Protein AF-A0A3P7FWK2-F1 (afdb_monomer_lite)

InterPro domains:
  IPR008928 Six-hairpin glycosidase superfamily [SSF48208] (10-320)
  IPR010401 Glycogen debranching enzyme [PTHR10569] (1-320)
  IPR012341 Six-hairpin glycosidase-like superfamily [G3DSA:1.50.10.10] (10-238)
  IPR032790 Glycogen debranching enzyme, C-terminal [PF06202] (1-319)

pLDDT: mean 97.27, std 1.73, range [84.31, 98.94]

Radius of gyration: 20.17 Å; chains: 1; bounding box: 51×47×46 Å

Secondary structure (DSSP, 8-state):
-HHHHHHHHH-EEEEPTT-STTT-SS--GGGGEEEEEE-TTT--EEE--TT---SS---B---TTTT-TT-BSS---BEEHHHHHHHHHHHHHHHHHHHTTSSS--EEE-SS-EEEHHHHHHHHHHHHHHHHEE-TT---TT-S-SSEE-SEES-SSTTGGG---TTHHHHHHH-TTSS-HHHHHHHHHHHHHHTB-SSSEESS-TTSTT------TT--SS-TTTGGGGGGGSS-EEHHHHHHHHHHHHHHHHHHHHHTT-THHHHHHHHHHHHHHHHHHHHHHH-TTSS--SEESGGG---TTS-SS-HHHHHHHHT-

Foldseek 3Di:
DQVVQQDQAVKDWDFAVPDDCVVPVFADRVQRTKIWHQDPQQLAIFIGAQQAQPDPLGDQDCAVLQVRGSGRLQGQGTGFQLRLLVLLLVLVVLCVCVVVVNHVDQAYDDPVDTAGSVNSNVSNLVRQCVFFAFAPPDPDPLAPDHLAGFRHGPYPPVNNRRWLALSNLSSLLSPVSSYDLVSLLSNLVVQCVFFDFLAFGFGTGPVDPLADQAADLCANDNHNSHYNRSNVRRTWGFQLSVLSSLSSQLSSLVVVCVVVVHCVSNVVSVVVVVVSVVSVVVCLVVQPVSADWRTDGPRRHHHPPIRSHDDSNVVSVVVD

Sequence (320 aa):
MQEALMRHFNGIEFVERNAGPRIDEHMQEQGFHVNAYVDHSTGFISGGNIYNCGTWMDKMGSSEKAGNKGWPATPRDGAAVELQGLCFAVIQKLDELYHKKLYPYEGVFTENEMWTWQKWANIMKNNFERFFYIAENDLSQYVNRRGIIKDTYGSTQGYTDYQLRPNFSIALAVAPKLIAPEKAWQALQIAEEELLGPLGIKTLDPSDYNYCPFYNQDDDGTEKKTAQGWSYHQGPEWLWVGMFFYRAKLAIAKIISEEKNNAEFYEKAKRFVRSRMGTYWEHLKHSTWASLPELTNANGSPCYHSCGAQAWSIGCMLEM

Structure (mmCIF, N/CA/C/O backbone):
data_AF-A0A3P7FWK2-F1
#
_entry.id   AF-A0A3P7FWK2-F1
#
loop_
_atom_site.g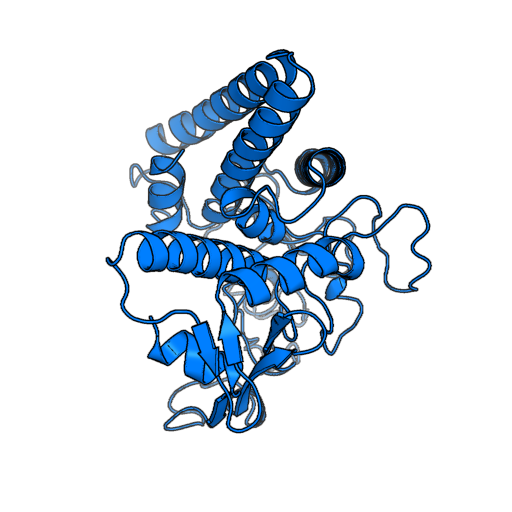roup_PDB
_atom_site.id
_atom_site.type_symbol
_atom_site.label_atom_id
_atom_site.label_alt_id
_atom_site.label_comp_id
_atom_site.label_asym_id
_atom_site.label_entity_id
_atom_site.label_seq_id
_atom_site.pdbx_PDB_ins_code
_atom_site.Cartn_x
_atom_site.Cartn_y
_atom_site.Cartn_z
_atom_site.occupancy
_atom_site.B_iso_or_equiv
_atom_site.auth_seq_id
_atom_site.auth_comp_id
_atom_site.auth_asym_id
_atom_site.auth_atom_id
_atom_site.pdbx_PDB_model_num
ATOM 1 N N . MET A 1 1 ? -20.896 -2.051 -0.442 1.00 94.12 1 MET A N 1
ATOM 2 C CA . MET A 1 1 ? -20.015 -1.976 0.743 1.00 94.12 1 MET A CA 1
ATOM 3 C C . MET A 1 1 ? -20.123 -3.236 1.593 1.00 94.12 1 MET A C 1
ATOM 5 O O . MET A 1 1 ? -19.124 -3.930 1.698 1.00 94.12 1 MET A O 1
ATOM 9 N N . GLN A 1 2 ? -21.312 -3.579 2.111 1.00 97.00 2 GLN A N 1
ATOM 10 C CA . GLN A 1 2 ? -21.500 -4.752 2.981 1.00 97.00 2 GLN A CA 1
ATOM 11 C C . GLN A 1 2 ? -20.904 -6.040 2.420 1.00 97.00 2 GLN A C 1
ATOM 13 O O . GLN A 1 2 ? -20.151 -6.707 3.114 1.00 97.00 2 GLN A O 1
ATOM 18 N N . GLU A 1 3 ? -21.212 -6.362 1.163 1.00 97.44 3 GLU A N 1
ATOM 19 C CA . GLU A 1 3 ? -20.713 -7.575 0.514 1.00 97.44 3 GLU A CA 1
ATOM 20 C C . GLU A 1 3 ? -19.182 -7.646 0.522 1.00 97.44 3 GLU A C 1
ATOM 22 O O . GLU A 1 3 ? -18.620 -8.655 0.929 1.00 97.44 3 GLU A O 1
ATOM 27 N N . ALA A 1 4 ? -18.503 -6.563 0.134 1.00 96.69 4 ALA A N 1
ATOM 28 C CA . ALA A 1 4 ? -17.046 -6.527 0.090 1.00 96.69 4 ALA A CA 1
ATOM 29 C C . ALA A 1 4 ? -16.436 -6.748 1.482 1.00 96.69 4 ALA A C 1
ATOM 31 O O . ALA A 1 4 ? -15.573 -7.609 1.630 1.00 96.69 4 ALA A O 1
ATOM 32 N N . LEU A 1 5 ? -16.912 -6.026 2.502 1.00 97.56 5 LEU A N 1
ATOM 33 C CA . LEU A 1 5 ? -16.403 -6.170 3.871 1.00 97.56 5 LEU A CA 1
ATOM 34 C C . LEU A 1 5 ? -16.702 -7.556 4.446 1.00 97.56 5 LEU A C 1
ATOM 36 O O . LEU A 1 5 ? -15.823 -8.159 5.047 1.00 97.56 5 LEU A O 1
ATOM 40 N N . MET A 1 6 ? -17.904 -8.088 4.210 1.00 97.31 6 MET A N 1
ATOM 41 C CA . MET A 1 6 ? -18.290 -9.426 4.657 1.00 97.31 6 MET A CA 1
ATOM 42 C C . MET A 1 6 ? -17.409 -10.506 4.027 1.00 97.31 6 MET A C 1
ATOM 44 O O . MET A 1 6 ? -16.961 -11.415 4.718 1.00 97.31 6 MET A O 1
ATOM 48 N N . ARG A 1 7 ? -17.138 -10.403 2.721 1.00 97.06 7 ARG A N 1
ATOM 49 C CA . ARG A 1 7 ? -16.297 -11.367 2.005 1.00 97.06 7 ARG A CA 1
ATOM 50 C C . ARG A 1 7 ? -14.847 -11.324 2.479 1.00 97.06 7 ARG A C 1
ATOM 52 O O . ARG A 1 7 ? -14.286 -12.379 2.720 1.00 97.06 7 ARG A O 1
ATOM 59 N N . HIS A 1 8 ? -14.264 -10.141 2.677 1.00 96.88 8 HIS A N 1
ATOM 60 C CA . HIS A 1 8 ? -12.905 -10.042 3.228 1.00 96.88 8 HIS A CA 1
ATOM 61 C C . HIS A 1 8 ? -12.841 -10.533 4.676 1.00 96.88 8 HIS A C 1
ATOM 63 O O . HIS A 1 8 ? -11.890 -11.212 5.045 1.00 96.88 8 HIS A O 1
ATOM 69 N N . PHE A 1 9 ? -13.864 -10.239 5.485 1.00 97.50 9 PHE A N 1
ATOM 70 C CA . PHE A 1 9 ? -13.933 -10.710 6.867 1.00 97.50 9 PHE A CA 1
ATOM 71 C C . PHE A 1 9 ? -13.990 -12.240 6.961 1.00 97.50 9 PHE A C 1
ATOM 73 O O . PHE A 1 9 ? -13.331 -12.817 7.811 1.00 97.50 9 PHE A O 1
ATOM 80 N N . ASN A 1 10 ? -14.713 -12.902 6.052 1.00 96.50 10 ASN A N 1
ATOM 81 C CA . ASN A 1 10 ? -14.767 -14.367 5.981 1.00 96.50 10 ASN A CA 1
ATOM 82 C C . ASN A 1 10 ? -13.587 -15.000 5.216 1.00 96.50 10 ASN A C 1
ATOM 84 O O . ASN A 1 10 ? -13.461 -16.222 5.203 1.00 96.50 10 ASN A O 1
ATOM 88 N N . GLY A 1 11 ? -12.737 -14.189 4.583 1.00 97.12 11 GLY A N 1
ATOM 89 C CA . GLY A 1 11 ? -11.699 -14.645 3.666 1.00 97.12 11 GLY A CA 1
ATOM 90 C C . GLY A 1 11 ? -12.213 -14.854 2.239 1.00 97.12 11 GLY A C 1
ATOM 91 O O . GLY A 1 11 ? -13.284 -15.415 1.997 1.00 97.12 11 GLY A O 1
ATOM 92 N N . ILE A 1 12 ? -11.423 -14.400 1.269 1.00 97.50 12 ILE A N 1
ATOM 93 C CA . ILE A 1 12 ? -11.591 -14.699 -0.151 1.00 97.50 12 ILE A CA 1
ATOM 94 C C . ILE A 1 12 ? -10.386 -15.488 -0.642 1.00 97.50 12 ILE A C 1
ATOM 96 O O . ILE A 1 12 ? -9.249 -15.136 -0.351 1.00 97.50 12 ILE A O 1
ATOM 100 N N . GLU A 1 13 ? -10.643 -16.518 -1.437 1.00 97.50 13 GLU A N 1
ATOM 101 C CA . GLU A 1 13 ? -9.617 -17.305 -2.111 1.00 97.50 13 GLU A CA 1
ATOM 102 C C . GLU A 1 13 ? -10.122 -17.652 -3.509 1.00 97.50 13 GLU A C 1
ATOM 104 O O . GLU A 1 13 ? -11.232 -18.169 -3.672 1.00 97.50 13 GLU A O 1
ATOM 109 N N . PHE A 1 14 ? -9.351 -17.302 -4.534 1.00 97.50 14 PHE A N 1
ATOM 110 C CA . PHE A 1 14 ? -9.702 -17.592 -5.918 1.00 97.50 14 PHE A CA 1
ATOM 111 C C . PHE A 1 14 ? -8.466 -17.618 -6.816 1.00 97.50 14 PHE A C 1
ATOM 113 O O . PHE A 1 14 ? -7.443 -17.005 -6.525 1.00 97.50 14 PHE A O 1
ATOM 120 N N . VAL A 1 15 ? -8.594 -18.306 -7.947 1.00 96.75 15 VAL A N 1
ATOM 121 C CA . VAL A 1 15 ? -7.672 -18.163 -9.076 1.00 96.75 15 VAL A CA 1
ATOM 122 C C . VAL A 1 15 ? -8.257 -17.124 -10.021 1.00 96.75 15 VAL A C 1
ATOM 124 O O . VAL A 1 15 ? -9.456 -17.177 -10.322 1.00 96.75 15 VAL A O 1
ATOM 127 N N . GLU A 1 16 ? -7.443 -16.176 -10.479 1.00 95.81 16 GLU A N 1
ATOM 128 C CA . GLU A 1 16 ? -7.883 -15.164 -11.434 1.00 95.81 16 GLU A CA 1
ATOM 129 C C . GLU A 1 16 ? -8.581 -15.794 -12.642 1.00 95.81 16 GLU A C 1
ATOM 131 O O . GLU A 1 16 ? -8.162 -16.802 -13.223 1.00 95.81 16 GLU A O 1
ATOM 136 N N . ARG A 1 17 ? -9.711 -15.198 -13.026 1.00 94.81 17 ARG A N 1
ATOM 137 C CA . ARG A 1 17 ? -10.532 -15.744 -14.100 1.00 94.81 17 ARG A CA 1
ATOM 138 C C . ARG A 1 17 ? -9.753 -15.676 -15.413 1.00 94.81 17 ARG A C 1
ATOM 140 O O . ARG A 1 17 ? -9.416 -14.595 -15.877 1.00 94.81 17 ARG A O 1
ATOM 147 N N . ASN A 1 18 ? -9.600 -16.830 -16.062 1.00 93.94 18 ASN A N 1
ATOM 148 C CA . ASN A 1 18 ? -8.803 -17.012 -17.282 1.00 93.94 18 ASN A CA 1
ATOM 149 C C . ASN A 1 18 ? -7.280 -16.911 -17.073 1.00 93.94 18 ASN A C 1
ATOM 151 O O . ASN A 1 18 ? -6.585 -16.558 -18.027 1.00 93.94 18 ASN A O 1
ATOM 155 N N . ALA A 1 19 ? -6.788 -17.251 -15.873 1.00 93.00 19 ALA A N 1
ATOM 156 C CA . ALA A 1 19 ? -5.364 -17.336 -15.548 1.00 93.00 19 ALA A CA 1
ATOM 157 C C . ALA A 1 19 ? -4.509 -17.957 -16.665 1.00 93.00 19 ALA A C 1
ATOM 159 O O . ALA A 1 19 ? -4.908 -18.917 -17.338 1.00 93.00 19 ALA A O 1
ATOM 160 N N . GLY A 1 20 ? -3.319 -17.383 -16.839 1.00 92.44 20 GLY A N 1
ATOM 161 C CA . GLY A 1 20 ? -2.338 -17.767 -17.845 1.00 92.44 20 GLY A CA 1
ATOM 162 C C . GLY A 1 20 ? -1.989 -16.641 -18.829 1.00 92.44 20 GLY A C 1
ATOM 163 O O . GLY A 1 20 ? -2.520 -15.532 -18.731 1.00 92.44 20 GLY A O 1
ATOM 164 N N . PRO A 1 21 ? -1.160 -16.945 -19.847 1.00 90.50 21 PRO A N 1
ATOM 165 C CA . PRO A 1 21 ? -0.518 -15.953 -20.724 1.00 90.50 21 PRO A CA 1
ATOM 166 C C . PRO A 1 21 ? -1.453 -15.030 -21.514 1.00 90.50 21 PRO A C 1
ATOM 168 O O . PRO A 1 21 ? -1.002 -14.090 -22.157 1.00 90.50 21 PRO A O 1
ATOM 171 N N . ARG A 1 22 ? -2.759 -15.322 -21.533 1.00 89.50 22 ARG A N 1
ATOM 172 C CA . ARG A 1 22 ? -3.761 -14.499 -22.222 1.00 89.50 22 ARG A CA 1
ATOM 173 C C . ARG A 1 22 ? -4.163 -13.258 -21.434 1.00 89.50 22 ARG A C 1
ATOM 175 O O . ARG A 1 22 ? -4.659 -12.324 -22.055 1.00 89.50 22 ARG A O 1
ATOM 182 N N . ILE A 1 23 ? -4.027 -13.283 -20.108 1.00 91.50 23 ILE A N 1
ATOM 183 C CA . ILE A 1 23 ? -4.353 -12.136 -19.250 1.00 91.50 23 ILE A CA 1
ATOM 184 C C . ILE A 1 23 ? -3.097 -11.455 -18.705 1.00 91.50 23 ILE A C 1
ATOM 186 O O . ILE A 1 23 ? -3.096 -10.238 -18.576 1.00 91.50 23 ILE A O 1
ATOM 190 N N . ASP A 1 24 ? -2.028 -12.216 -18.464 1.00 92.19 24 ASP A N 1
ATOM 191 C CA . ASP A 1 24 ? -0.721 -11.692 -18.076 1.00 92.19 24 ASP A CA 1
ATOM 192 C C . ASP A 1 24 ? 0.369 -12.585 -18.684 1.00 92.19 24 ASP A C 1
ATOM 194 O O . ASP A 1 24 ? 0.416 -13.790 -18.431 1.00 92.19 24 ASP A O 1
ATOM 198 N N . GLU A 1 25 ? 1.212 -12.004 -19.538 1.00 93.00 25 GLU A N 1
ATOM 199 C CA . GLU A 1 25 ? 2.263 -12.709 -20.282 1.00 93.00 25 GLU A CA 1
ATOM 200 C C . GLU A 1 25 ? 3.539 -12.985 -19.467 1.00 93.00 25 GLU A C 1
ATOM 202 O O . GLU A 1 25 ? 4.482 -13.614 -19.966 1.00 93.00 25 GLU A O 1
ATOM 207 N N . HIS A 1 26 ? 3.615 -12.496 -18.230 1.00 94.69 26 HIS A N 1
ATOM 208 C CA . HIS A 1 26 ? 4.817 -12.560 -17.405 1.00 94.69 26 HIS A CA 1
ATOM 209 C C . HIS A 1 26 ? 4.579 -13.254 -16.070 1.00 94.69 26 HIS A C 1
ATOM 211 O O . HIS A 1 26 ? 5.452 -14.001 -15.628 1.00 94.69 26 HIS A O 1
ATOM 217 N N . MET A 1 27 ? 3.430 -13.022 -15.436 1.00 93.75 27 MET A N 1
ATOM 218 C CA . MET A 1 27 ? 3.104 -13.541 -14.112 1.00 93.75 27 MET A CA 1
ATOM 219 C C . MET A 1 27 ? 3.196 -15.072 -14.058 1.00 93.75 27 MET A C 1
ATOM 221 O O . MET A 1 27 ? 2.731 -15.794 -14.943 1.00 93.75 27 MET A O 1
ATOM 225 N N . GLN A 1 28 ? 3.813 -15.571 -12.986 1.00 94.56 28 GLN A N 1
ATOM 226 C CA . GLN A 1 28 ? 3.900 -17.003 -12.707 1.00 94.56 28 GLN A CA 1
ATOM 227 C C . GLN A 1 28 ? 2.528 -17.569 -12.316 1.00 94.56 28 GLN A C 1
ATOM 229 O O . GLN A 1 28 ? 1.675 -16.844 -11.810 1.00 94.56 28 GLN A O 1
ATOM 234 N N . GLU A 1 29 ? 2.330 -18.881 -12.483 1.00 94.75 29 GLU A N 1
ATOM 235 C CA . GLU A 1 29 ? 1.059 -19.552 -12.170 1.00 94.75 29 GLU A CA 1
ATOM 236 C C . GLU A 1 29 ? 0.563 -19.224 -10.752 1.00 94.75 29 GLU A C 1
ATOM 238 O O . GLU A 1 29 ? -0.596 -18.864 -10.566 1.00 94.75 29 GLU A O 1
ATOM 243 N N . GLN A 1 30 ? 1.467 -19.234 -9.769 1.00 95.94 30 GLN A N 1
ATOM 244 C CA . GLN A 1 30 ? 1.186 -18.926 -8.364 1.00 95.94 30 GLN A CA 1
ATOM 245 C C . GLN A 1 30 ? 0.722 -17.478 -8.136 1.00 95.94 30 GLN A C 1
ATOM 247 O O . GLN A 1 30 ? 0.025 -17.211 -7.157 1.00 95.94 30 GLN A O 1
ATOM 252 N N . GLY A 1 31 ? 1.083 -16.544 -9.020 1.00 96.31 31 GLY A N 1
ATOM 253 C CA . GLY A 1 31 ? 0.655 -15.147 -8.933 1.00 96.31 31 GLY A CA 1
ATOM 254 C C . GLY A 1 31 ? -0.849 -14.982 -9.152 1.00 96.31 31 GLY A C 1
ATOM 255 O O . GLY A 1 31 ? -1.474 -14.168 -8.477 1.00 96.31 31 GLY A O 1
ATOM 256 N N . PHE A 1 32 ? -1.450 -15.833 -9.994 1.00 96.50 32 PHE A N 1
ATOM 257 C CA . PHE A 1 32 ? -2.895 -15.828 -10.248 1.00 96.50 32 PHE A CA 1
ATOM 258 C C . PHE A 1 32 ? -3.723 -16.367 -9.073 1.00 96.50 32 PHE A C 1
ATOM 260 O O . PHE A 1 32 ? -4.944 -16.206 -9.071 1.00 96.50 32 PHE A O 1
ATOM 267 N N . HIS A 1 33 ? -3.101 -17.032 -8.094 1.00 96.81 33 HIS A N 1
ATOM 268 C CA . HIS A 1 33 ? -3.778 -17.482 -6.878 1.00 96.81 33 HIS A CA 1
ATOM 269 C C . HIS A 1 33 ? -3.831 -16.330 -5.875 1.00 96.81 33 HIS A C 1
ATOM 271 O O . HIS A 1 33 ? -2.824 -15.958 -5.273 1.00 96.81 33 HIS A O 1
ATOM 277 N N . VAL A 1 34 ? -5.021 -15.771 -5.675 1.00 95.94 34 VAL A N 1
ATOM 278 C CA . VAL A 1 34 ? -5.240 -14.622 -4.799 1.00 95.94 34 VAL A CA 1
ATOM 279 C C . VAL A 1 34 ? -5.981 -15.064 -3.545 1.00 95.94 34 VAL A C 1
ATOM 281 O O . VAL A 1 34 ? -7.043 -15.684 -3.615 1.00 95.94 34 VAL A O 1
ATOM 284 N N . ASN A 1 35 ? -5.429 -14.690 -2.392 1.00 97.00 35 ASN A N 1
ATOM 285 C CA . ASN A 1 35 ? -6.076 -14.793 -1.091 1.00 97.00 35 ASN A CA 1
ATOM 286 C C . ASN A 1 35 ? -6.066 -13.412 -0.419 1.00 97.00 35 ASN A C 1
ATOM 288 O O . ASN A 1 35 ? -5.059 -12.702 -0.488 1.00 97.00 35 ASN A O 1
ATOM 292 N N . ALA A 1 36 ? -7.177 -13.033 0.209 1.00 97.81 36 ALA A N 1
ATOM 293 C CA . ALA A 1 36 ? -7.226 -11.927 1.154 1.00 97.81 36 ALA A CA 1
ATOM 294 C C . ALA A 1 36 ? -8.208 -12.230 2.291 1.00 97.81 36 ALA A C 1
ATOM 296 O O . ALA A 1 36 ? -9.294 -12.760 2.067 1.00 97.81 36 ALA A O 1
ATOM 297 N N . TYR A 1 37 ? -7.854 -11.863 3.515 1.00 97.62 37 TYR A N 1
ATOM 298 C CA . TYR A 1 37 ? -8.636 -12.148 4.712 1.00 97.62 37 TYR A CA 1
ATOM 299 C C . TYR A 1 37 ? -8.417 -11.078 5.780 1.00 97.62 37 TYR A C 1
ATOM 301 O O . TYR A 1 37 ? -7.456 -10.311 5.730 1.00 97.62 37 TYR A O 1
ATOM 309 N N . VAL A 1 38 ? -9.311 -11.025 6.764 1.00 98.12 38 VAL A N 1
ATOM 310 C CA . VAL A 1 38 ? -9.079 -10.266 7.995 1.00 98.12 38 VAL A CA 1
ATOM 311 C C . VAL A 1 38 ? -8.412 -11.192 9.002 1.00 98.12 38 VAL A C 1
ATOM 313 O O . VAL A 1 38 ? -8.935 -12.258 9.296 1.00 98.12 38 VAL A O 1
ATOM 316 N N . ASP A 1 39 ? -7.260 -10.818 9.547 1.00 97.50 39 ASP A N 1
ATOM 317 C CA . ASP A 1 39 ? -6.674 -11.522 10.686 1.00 97.50 39 ASP A CA 1
ATOM 318 C C . ASP A 1 39 ? -7.488 -11.190 11.944 1.00 97.50 39 ASP A C 1
ATOM 320 O O . ASP A 1 39 ? -7.475 -10.060 12.429 1.00 97.50 39 ASP A O 1
ATOM 324 N N . HIS A 1 40 ? -8.197 -12.178 12.493 1.00 95.69 40 HIS A N 1
ATOM 325 C CA . HIS A 1 40 ? -9.091 -11.990 13.640 1.00 95.69 40 HIS A CA 1
ATOM 326 C C . HIS A 1 40 ? -8.352 -11.580 14.929 1.00 95.69 40 HIS A C 1
ATOM 328 O O . HIS A 1 40 ? -8.976 -11.044 15.846 1.00 95.69 40 HIS A O 1
ATOM 334 N N . SER A 1 41 ? -7.035 -11.798 15.020 1.00 96.19 41 SER A N 1
ATOM 335 C CA . SER A 1 41 ? -6.236 -11.397 16.183 1.00 96.19 41 SER A CA 1
ATOM 336 C C . SER A 1 41 ? -5.859 -9.911 16.160 1.00 96.19 41 SER A C 1
ATOM 338 O O . SER A 1 41 ? -5.807 -9.261 17.210 1.00 96.19 41 SER A O 1
ATOM 340 N N . THR A 1 42 ? -5.636 -9.357 14.967 1.00 98.12 42 THR A N 1
ATOM 341 C CA . THR A 1 42 ? -5.166 -7.976 14.774 1.00 98.12 42 THR A CA 1
ATOM 342 C C . THR A 1 42 ? -6.236 -7.037 14.218 1.00 98.12 42 THR A C 1
ATOM 344 O O . THR A 1 42 ? -6.173 -5.826 14.435 1.00 98.12 42 THR A O 1
ATOM 347 N N . GLY A 1 43 ? -7.241 -7.588 13.540 1.00 98.25 43 GLY A N 1
ATOM 348 C CA . GLY A 1 43 ? -8.238 -6.875 12.748 1.00 98.25 43 GLY A CA 1
ATOM 349 C C . GLY A 1 43 ? -7.717 -6.383 11.395 1.00 98.25 43 GLY A C 1
ATOM 350 O O . GLY A 1 43 ? -8.436 -5.645 10.722 1.00 98.25 43 GLY A O 1
ATOM 351 N N . PHE A 1 44 ? -6.488 -6.736 11.006 1.00 98.69 44 PHE A N 1
ATOM 352 C CA . PHE A 1 44 ? -5.875 -6.258 9.768 1.00 98.69 44 PHE A CA 1
ATOM 353 C C . PHE A 1 44 ? -6.337 -7.041 8.550 1.00 98.69 44 PHE A C 1
ATOM 355 O O . PHE A 1 44 ? -6.579 -8.240 8.629 1.00 98.69 44 PHE A O 1
ATOM 362 N N . ILE A 1 45 ? -6.417 -6.355 7.413 1.00 98.25 45 ILE A N 1
ATOM 363 C CA . ILE A 1 45 ? -6.606 -6.993 6.113 1.00 98.25 45 ILE A CA 1
ATOM 364 C C . ILE A 1 45 ? -5.239 -7.467 5.631 1.00 98.25 45 ILE A C 1
ATOM 366 O O . ILE A 1 45 ? -4.359 -6.636 5.403 1.00 98.25 45 ILE A O 1
ATOM 370 N N . SER A 1 46 ? -5.093 -8.773 5.450 1.00 98.12 46 SER A N 1
ATOM 371 C CA . SER A 1 46 ? -3.895 -9.418 4.922 1.00 98.12 46 SER A CA 1
ATOM 372 C C . SER A 1 46 ? -4.216 -10.103 3.603 1.00 98.12 46 SER A C 1
ATOM 374 O O . SER A 1 46 ? -5.313 -10.631 3.431 1.00 98.12 46 SER A O 1
ATOM 376 N N . GLY A 1 47 ? -3.279 -10.126 2.663 1.00 97.94 47 GLY A N 1
ATOM 377 C CA . GLY A 1 47 ? -3.489 -10.847 1.414 1.00 97.94 47 GLY A CA 1
ATOM 378 C C . GLY A 1 47 ? -2.297 -10.817 0.477 1.00 97.94 47 GLY A C 1
ATOM 379 O O . GLY A 1 47 ? -1.232 -10.313 0.821 1.00 97.94 47 GLY A O 1
ATOM 380 N N . GLY A 1 48 ? -2.498 -11.356 -0.720 1.00 97.12 48 GLY A N 1
ATOM 381 C CA . GLY A 1 48 ? -1.458 -11.457 -1.737 1.00 97.12 48 GLY A CA 1
ATOM 382 C C . GLY A 1 48 ? -0.444 -12.570 -1.465 1.00 97.12 48 GLY A C 1
ATOM 383 O O . GLY A 1 48 ? -0.635 -13.418 -0.595 1.00 97.12 48 GLY A O 1
ATOM 384 N N . ASN A 1 49 ? 0.612 -12.595 -2.275 1.00 96.62 49 ASN A N 1
ATOM 385 C CA . ASN A 1 49 ? 1.754 -13.493 -2.130 1.00 96.62 49 ASN A CA 1
ATOM 386 C C . ASN A 1 49 ? 2.987 -12.901 -2.845 1.00 96.62 49 ASN A C 1
ATOM 388 O O . ASN A 1 49 ? 2.892 -11.892 -3.540 1.00 96.62 49 ASN A O 1
ATOM 392 N N . ILE A 1 50 ? 4.149 -13.549 -2.725 1.00 97.06 50 ILE A N 1
ATOM 393 C CA . ILE A 1 50 ? 5.405 -13.068 -3.337 1.00 97.06 50 ILE A CA 1
ATOM 394 C C . ILE A 1 50 ? 5.423 -13.047 -4.872 1.00 97.06 50 ILE A C 1
ATOM 396 O O . ILE A 1 50 ? 6.377 -12.536 -5.455 1.00 97.06 50 ILE A O 1
ATOM 400 N N . TYR A 1 51 ? 4.421 -13.641 -5.520 1.00 97.25 51 TYR A N 1
ATOM 401 C CA . TYR A 1 51 ? 4.301 -13.771 -6.970 1.00 97.25 51 TYR A CA 1
ATOM 402 C C . TYR A 1 51 ? 3.271 -12.811 -7.570 1.00 97.25 51 TYR A C 1
ATOM 404 O O . TYR A 1 51 ? 3.089 -12.828 -8.786 1.00 97.25 51 TYR A O 1
ATOM 412 N N . ASN A 1 52 ? 2.605 -11.980 -6.762 1.00 94.25 52 ASN A N 1
ATOM 413 C CA . ASN A 1 52 ? 1.605 -11.037 -7.248 1.00 94.25 52 ASN A CA 1
ATOM 414 C C . ASN A 1 52 ? 1.851 -9.587 -6.813 1.00 94.25 52 ASN A C 1
ATOM 416 O O . ASN A 1 52 ? 2.744 -9.265 -6.030 1.00 94.25 52 ASN A O 1
ATOM 420 N N . CYS A 1 53 ? 1.041 -8.710 -7.401 1.00 95.94 53 CYS A N 1
ATOM 421 C CA . CYS A 1 53 ? 1.177 -7.260 -7.373 1.00 95.94 53 CYS A CA 1
ATOM 422 C C . CYS A 1 53 ? -0.155 -6.597 -6.975 1.00 95.94 53 CYS A C 1
ATOM 424 O O . CYS A 1 53 ? -0.660 -5.728 -7.672 1.00 95.94 53 CYS A O 1
ATOM 426 N N . GLY A 1 54 ? -0.771 -7.025 -5.867 1.00 96.06 54 GLY A N 1
ATOM 427 C CA . GLY A 1 54 ? -2.119 -6.571 -5.476 1.00 96.06 54 GLY A CA 1
ATOM 428 C C . GLY A 1 54 ? -2.233 -5.122 -4.969 1.00 96.06 54 GLY A C 1
ATOM 429 O O . GLY A 1 54 ? -3.322 -4.693 -4.593 1.00 96.06 54 GLY A O 1
ATOM 430 N N . THR A 1 55 ? -1.131 -4.372 -4.918 1.00 98.25 55 THR A N 1
ATOM 431 C CA . THR A 1 55 ? -1.099 -2.968 -4.464 1.00 98.25 55 THR A CA 1
ATOM 432 C C . THR A 1 55 ? -0.646 -2.067 -5.601 1.00 98.25 55 THR A C 1
ATOM 434 O O . THR A 1 55 ? -0.112 -2.567 -6.575 1.00 98.25 55 THR A O 1
ATOM 437 N N . TRP A 1 56 ? -0.770 -0.746 -5.464 1.00 98.56 56 TRP A N 1
ATOM 438 C CA . TRP A 1 56 ? -0.368 0.200 -6.516 1.00 98.56 56 TRP A CA 1
ATOM 439 C C . TRP A 1 56 ? 1.119 0.134 -6.911 1.00 98.56 56 TRP A C 1
ATOM 441 O O . TRP A 1 56 ? 1.496 0.674 -7.944 1.00 98.56 56 TRP A O 1
ATOM 451 N N . MET A 1 57 ? 1.970 -0.468 -6.071 1.00 98.62 57 MET A N 1
ATOM 452 C CA . MET A 1 57 ? 3.361 -0.750 -6.409 1.00 98.62 57 MET A CA 1
ATOM 453 C C . MET A 1 57 ? 3.436 -2.076 -7.182 1.00 98.62 57 MET A C 1
ATOM 455 O O . MET A 1 57 ? 3.906 -3.082 -6.649 1.00 98.62 57 MET A O 1
ATOM 459 N N . ASP A 1 58 ? 2.922 -2.094 -8.412 1.00 97.88 58 ASP A N 1
ATOM 460 C CA . ASP A 1 58 ? 2.476 -3.302 -9.122 1.00 97.88 58 ASP A CA 1
ATOM 461 C C . ASP A 1 58 ? 3.410 -3.807 -10.232 1.00 97.88 58 ASP A C 1
ATOM 463 O O . ASP A 1 58 ? 3.042 -4.675 -11.028 1.00 97.88 58 ASP A O 1
ATOM 467 N N . LYS A 1 59 ? 4.653 -3.325 -10.289 1.00 98.00 59 LYS A N 1
ATOM 468 C CA . LYS A 1 59 ? 5.578 -3.707 -11.360 1.00 98.00 59 LYS A CA 1
ATOM 469 C C . LYS A 1 59 ? 5.904 -5.209 -11.354 1.00 98.00 59 LYS A C 1
ATOM 471 O O . LYS A 1 59 ? 6.715 -5.676 -10.552 1.00 98.00 59 LYS A O 1
ATOM 476 N N . MET A 1 60 ? 5.346 -5.942 -12.319 1.00 97.88 60 MET A N 1
ATOM 477 C CA . MET A 1 60 ? 5.762 -7.301 -12.675 1.00 97.88 60 MET A CA 1
ATOM 478 C C . MET A 1 60 ? 6.996 -7.252 -13.587 1.00 97.88 60 MET A C 1
ATOM 480 O O . MET A 1 60 ? 7.010 -6.565 -14.613 1.00 97.88 60 MET A O 1
ATOM 484 N N . GLY A 1 61 ? 8.060 -7.957 -13.206 1.00 97.69 61 GLY A N 1
ATOM 485 C CA . GLY A 1 61 ? 9.272 -8.071 -14.010 1.00 97.69 61 GLY A CA 1
ATOM 486 C C . GLY A 1 61 ? 9.022 -8.826 -15.315 1.00 97.69 61 GLY A C 1
ATOM 487 O O . GLY A 1 61 ? 8.201 -9.742 -15.378 1.00 97.69 61 GLY A O 1
ATOM 488 N N . SER A 1 62 ? 9.748 -8.444 -16.362 1.00 97.38 62 SER A N 1
ATOM 489 C CA . SER A 1 62 ? 9.527 -8.904 -17.744 1.00 97.38 62 SER A CA 1
ATOM 490 C C . SER A 1 62 ? 10.809 -9.343 -18.469 1.00 97.38 62 SER A C 1
ATOM 492 O O . SER A 1 62 ? 10.738 -10.045 -19.479 1.00 97.38 62 SER A O 1
ATOM 494 N N . SER A 1 63 ? 11.991 -9.029 -17.927 1.00 97.88 63 SER A N 1
ATOM 495 C CA . SER A 1 63 ? 13.280 -9.321 -18.554 1.00 97.88 63 SER A CA 1
ATOM 496 C C . SER A 1 63 ? 13.731 -10.749 -18.261 1.00 97.88 63 SER A C 1
ATOM 498 O O . SER A 1 63 ? 14.117 -11.092 -17.138 1.00 97.88 63 SER A O 1
ATOM 500 N N . GLU A 1 64 ? 13.733 -11.590 -19.297 1.00 96.88 64 GLU A N 1
ATOM 501 C CA . GLU A 1 64 ? 14.349 -12.924 -19.245 1.00 96.88 64 GLU A CA 1
ATOM 502 C C . GLU A 1 64 ? 15.862 -12.818 -19.051 1.00 96.88 64 GLU A C 1
ATOM 504 O O . GLU A 1 64 ? 16.444 -13.529 -18.235 1.00 96.88 64 GLU A O 1
ATOM 509 N N . LYS A 1 65 ? 16.489 -11.871 -19.756 1.00 97.38 65 LYS A N 1
ATOM 510 C CA . LYS A 1 65 ? 17.938 -11.644 -19.767 1.00 97.38 65 LYS A CA 1
ATOM 511 C C . LYS A 1 65 ? 18.492 -11.278 -18.391 1.00 97.38 65 LYS A C 1
ATOM 513 O O . LYS A 1 65 ? 19.572 -11.736 -18.030 1.00 97.38 65 LYS A O 1
ATOM 518 N N . ALA A 1 66 ? 17.751 -10.481 -17.624 1.00 97.88 66 ALA A N 1
ATOM 519 C CA . ALA A 1 66 ? 18.110 -10.112 -16.257 1.00 97.88 66 ALA A CA 1
ATOM 520 C C . ALA A 1 66 ? 17.561 -11.090 -15.196 1.00 97.88 66 ALA A C 1
ATOM 522 O O . ALA A 1 66 ? 17.745 -10.870 -13.999 1.00 97.88 66 ALA A O 1
ATOM 523 N N . GLY A 1 67 ? 16.857 -12.155 -15.607 1.00 97.00 67 GLY A N 1
ATOM 524 C CA . GLY A 1 67 ? 16.276 -13.149 -14.699 1.00 97.00 67 GLY A CA 1
ATOM 525 C C . GLY A 1 67 ? 15.172 -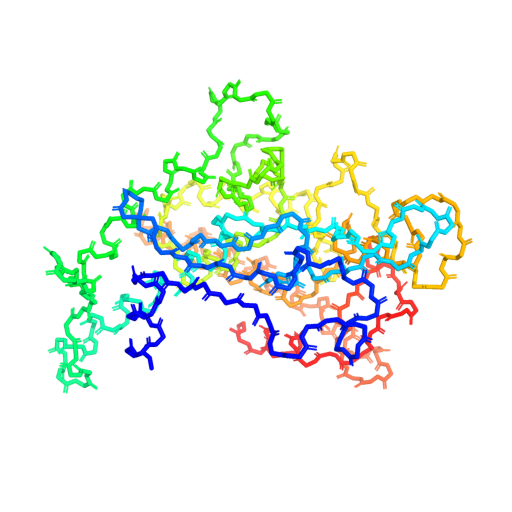12.592 -13.795 1.00 97.00 67 GLY A C 1
ATOM 526 O O . GLY A 1 67 ? 15.001 -13.058 -12.666 1.00 97.00 67 GLY A O 1
ATOM 527 N N . ASN A 1 68 ? 14.458 -11.560 -14.253 1.00 97.06 68 ASN A N 1
ATOM 528 C CA . ASN A 1 68 ? 13.440 -10.866 -13.465 1.00 97.06 68 ASN A CA 1
ATOM 529 C C . ASN A 1 68 ? 12.005 -11.113 -13.969 1.00 97.06 68 ASN A C 1
ATOM 531 O O . ASN A 1 68 ? 11.056 -10.818 -13.246 1.00 97.06 68 ASN A O 1
ATOM 535 N N . LYS A 1 69 ? 11.847 -11.722 -15.155 1.00 97.00 69 LYS A N 1
ATOM 536 C CA . LYS A 1 69 ? 10.542 -12.091 -15.719 1.00 97.00 69 LYS A CA 1
ATOM 537 C C . LYS A 1 69 ? 9.701 -12.916 -14.741 1.00 97.00 69 LYS A C 1
ATOM 539 O O . LYS A 1 69 ? 10.173 -13.915 -14.200 1.00 97.00 69 LYS A O 1
ATOM 544 N N . GLY A 1 70 ? 8.458 -12.485 -14.538 1.00 97.00 70 GLY A N 1
ATOM 545 C CA . GLY A 1 70 ? 7.477 -13.145 -13.678 1.00 97.00 70 GLY A CA 1
ATOM 546 C C . GLY A 1 70 ? 7.700 -12.970 -12.181 1.00 97.00 70 GLY A C 1
ATOM 547 O O . GLY A 1 70 ? 7.006 -13.605 -11.387 1.00 97.00 70 GLY A O 1
ATOM 548 N N . TRP A 1 71 ? 8.648 -12.124 -11.776 1.00 97.50 71 TRP A N 1
ATOM 549 C CA . TRP A 1 71 ? 8.822 -11.731 -10.384 1.00 97.50 71 TRP A CA 1
ATOM 550 C C . TRP A 1 71 ? 8.293 -10.312 -10.161 1.00 97.50 71 TRP A C 1
ATOM 552 O O . TRP A 1 71 ? 8.715 -9.398 -10.870 1.00 97.50 71 TRP A O 1
ATOM 562 N N . PRO A 1 72 ? 7.430 -10.087 -9.160 1.00 97.44 72 PRO A N 1
ATOM 563 C CA . PRO A 1 72 ? 7.117 -8.745 -8.690 1.00 97.44 72 PRO A CA 1
ATOM 564 C C . PRO A 1 72 ? 8.377 -8.005 -8.236 1.00 97.44 72 PRO A C 1
ATOM 566 O O . PRO A 1 72 ? 9.193 -8.550 -7.486 1.00 97.44 72 PRO A O 1
ATOM 569 N N . ALA A 1 73 ? 8.522 -6.745 -8.640 1.00 97.62 73 ALA A N 1
ATOM 570 C CA . ALA A 1 73 ? 9.588 -5.880 -8.141 1.00 97.62 73 ALA A CA 1
ATOM 571 C C . ALA A 1 73 ? 9.342 -5.433 -6.694 1.00 97.62 73 ALA A C 1
ATOM 573 O O . ALA A 1 73 ? 10.292 -5.198 -5.943 1.00 97.62 73 ALA A O 1
ATOM 574 N N . THR A 1 74 ? 8.067 -5.318 -6.320 1.00 97.56 74 THR A N 1
ATOM 575 C CA . THR A 1 74 ? 7.581 -4.829 -5.026 1.00 97.56 74 THR A CA 1
ATOM 576 C C . THR A 1 74 ? 6.356 -5.630 -4.571 1.00 97.56 74 THR A C 1
ATOM 578 O O . THR A 1 74 ? 5.262 -5.071 -4.489 1.00 97.56 74 THR A O 1
ATOM 581 N N . PRO A 1 75 ? 6.492 -6.941 -4.282 1.00 96.62 75 PRO A N 1
ATOM 582 C CA . PRO A 1 75 ? 5.398 -7.676 -3.661 1.00 96.62 75 PRO A CA 1
ATOM 583 C C . PRO A 1 75 ? 5.130 -7.067 -2.279 1.00 96.62 75 PRO A C 1
ATOM 585 O O . PRO A 1 75 ? 6.049 -6.884 -1.476 1.00 96.62 75 PRO A O 1
ATOM 588 N N . ARG A 1 76 ? 3.873 -6.701 -2.031 1.00 98.38 76 ARG A N 1
ATOM 589 C CA . ARG A 1 76 ? 3.401 -6.104 -0.771 1.00 98.38 76 ARG A CA 1
ATOM 590 C C . ARG A 1 76 ? 2.318 -6.984 -0.162 1.00 98.38 76 ARG A C 1
ATOM 592 O O . ARG A 1 76 ? 1.203 -6.536 0.097 1.00 98.38 76 ARG A O 1
ATOM 599 N N . ASP A 1 77 ? 2.655 -8.263 -0.034 1.00 98.19 77 ASP A N 1
ATOM 600 C CA . ASP A 1 77 ? 1.828 -9.278 0.600 1.00 98.19 77 ASP A CA 1
ATOM 601 C C . ASP A 1 77 ? 1.784 -9.106 2.126 1.00 98.19 77 ASP A C 1
ATOM 603 O O . ASP A 1 77 ? 2.606 -8.412 2.728 1.00 98.19 77 ASP A O 1
ATOM 607 N N . GLY A 1 78 ? 0.789 -9.727 2.754 1.00 98.00 78 GLY A N 1
ATOM 608 C CA . GLY A 1 78 ? 0.462 -9.488 4.156 1.00 98.00 78 GLY A CA 1
ATOM 609 C C . GLY A 1 78 ? -0.397 -8.235 4.316 1.00 98.00 78 GLY A C 1
ATOM 610 O O . GLY A 1 78 ? -1.266 -7.951 3.487 1.00 98.00 78 GLY A O 1
ATOM 611 N N . ALA A 1 79 ? -0.200 -7.501 5.409 1.00 98.62 79 ALA A N 1
ATOM 612 C CA . ALA A 1 79 ? -0.996 -6.327 5.741 1.00 98.62 79 ALA A CA 1
ATOM 613 C C . ALA A 1 79 ? -0.337 -5.035 5.234 1.00 98.62 79 ALA A C 1
ATOM 615 O O . ALA A 1 79 ? 0.455 -4.413 5.940 1.00 98.62 79 ALA A O 1
ATOM 616 N N . ALA A 1 80 ? -0.690 -4.594 4.023 1.00 98.75 80 ALA A N 1
ATOM 617 C CA . ALA A 1 80 ? -0.248 -3.305 3.482 1.00 98.75 80 ALA A CA 1
ATOM 618 C C . ALA A 1 80 ? -0.823 -2.126 4.286 1.00 98.75 80 ALA A C 1
ATOM 620 O O . ALA A 1 80 ? -2.025 -2.088 4.581 1.00 98.75 80 ALA A O 1
ATOM 621 N N . VAL A 1 81 ? 0.032 -1.164 4.650 1.00 98.88 81 VAL A N 1
ATOM 622 C CA . VAL A 1 81 ? -0.297 -0.093 5.608 1.00 98.88 81 VAL A CA 1
ATOM 623 C C . VAL A 1 81 ? -1.480 0.777 5.170 1.00 98.88 81 VAL A C 1
ATOM 625 O O . VAL A 1 81 ? -2.345 1.112 5.985 1.00 98.88 81 VAL A O 1
ATOM 628 N N . GLU A 1 82 ? -1.580 1.114 3.884 1.00 98.75 82 GLU A N 1
ATOM 629 C CA . GLU A 1 82 ? -2.649 1.962 3.362 1.00 98.75 82 GLU A CA 1
ATOM 630 C C . GLU A 1 82 ? -4.012 1.272 3.411 1.00 98.75 82 GLU A C 1
ATOM 632 O O . GLU A 1 82 ? -5.015 1.928 3.697 1.00 98.75 82 GLU A O 1
ATOM 637 N N . LEU A 1 83 ? -4.053 -0.051 3.222 1.00 98.56 83 LEU A N 1
ATOM 638 C CA . LEU A 1 83 ? -5.292 -0.823 3.302 1.00 98.56 83 LEU A CA 1
ATOM 639 C C . LEU A 1 83 ? -5.843 -0.835 4.729 1.00 98.56 83 LEU A C 1
ATOM 641 O O . LEU A 1 83 ? -7.060 -0.795 4.911 1.00 98.56 83 LEU A O 1
ATOM 645 N N . GLN A 1 84 ? -4.971 -0.794 5.742 1.00 98.69 84 GLN A N 1
ATOM 646 C CA . GLN A 1 84 ? -5.401 -0.708 7.140 1.00 98.69 84 GLN A CA 1
ATOM 647 C C . GLN A 1 84 ? -6.011 0.661 7.444 1.00 98.69 84 GLN A C 1
ATOM 649 O O . GLN A 1 84 ? -7.081 0.749 8.046 1.00 98.69 84 GLN A O 1
ATOM 654 N N . GLY A 1 85 ? -5.361 1.732 6.978 1.00 98.62 85 GLY A N 1
ATOM 655 C CA . GLY A 1 85 ? -5.887 3.090 7.093 1.00 98.62 85 GLY A CA 1
ATOM 656 C C . GLY A 1 85 ? -7.249 3.252 6.421 1.00 98.62 85 GLY A C 1
ATOM 657 O O . GLY A 1 85 ? -8.191 3.755 7.035 1.00 98.62 85 GLY A O 1
ATOM 658 N N . LEU A 1 86 ? -7.369 2.773 5.181 1.00 98.62 86 LEU A N 1
ATOM 659 C CA . LEU A 1 86 ? -8.612 2.814 4.412 1.00 98.62 86 LEU A CA 1
ATOM 660 C C . LEU A 1 86 ? -9.719 1.987 5.074 1.00 98.62 86 LEU A C 1
ATOM 662 O O . LEU A 1 86 ? -10.830 2.492 5.238 1.00 98.62 86 LEU A O 1
ATOM 666 N N . CYS A 1 87 ? -9.418 0.757 5.502 1.00 98.38 87 CYS A N 1
ATOM 667 C CA . CYS A 1 87 ? -10.367 -0.089 6.224 1.00 98.38 87 CYS A CA 1
ATOM 668 C C . CYS A 1 87 ? -10.890 0.621 7.470 1.00 98.38 87 CYS A C 1
ATOM 670 O O . CYS A 1 87 ? -12.100 0.777 7.624 1.00 98.38 87 CYS A O 1
ATOM 672 N N . PHE A 1 88 ? -9.983 1.125 8.312 1.00 98.62 88 PHE A N 1
ATOM 673 C CA . PHE A 1 88 ? -10.341 1.819 9.541 1.00 98.62 88 PHE A CA 1
ATOM 674 C C . PHE A 1 88 ? -11.238 3.035 9.279 1.00 98.62 88 PHE A C 1
ATOM 676 O O . PHE A 1 88 ? -12.266 3.197 9.937 1.00 98.62 88 PHE A O 1
ATOM 683 N N . ALA A 1 89 ? -10.900 3.862 8.285 1.00 98.38 89 ALA A N 1
ATOM 684 C CA . ALA A 1 89 ? -11.717 5.012 7.909 1.00 98.38 89 ALA A CA 1
ATOM 685 C C . ALA A 1 89 ? -13.123 4.592 7.437 1.00 98.38 89 ALA A C 1
ATOM 687 O O . ALA A 1 89 ? -14.123 5.198 7.834 1.00 98.38 89 ALA A O 1
ATOM 688 N N . VAL A 1 90 ? -13.218 3.528 6.631 1.00 98.31 90 VAL A N 1
ATOM 689 C CA . VAL A 1 90 ? -14.495 2.992 6.140 1.00 98.31 90 VAL A CA 1
ATOM 690 C C . VAL A 1 90 ? -15.343 2.455 7.287 1.00 98.31 90 VAL A C 1
ATOM 692 O O . VAL A 1 90 ? -16.489 2.879 7.428 1.00 98.31 90 VAL A O 1
ATOM 695 N N . ILE A 1 91 ? -14.813 1.563 8.127 1.00 98.31 91 ILE A N 1
ATOM 696 C CA . ILE A 1 91 ? -15.598 0.949 9.209 1.00 98.31 91 ILE A CA 1
ATOM 697 C C . ILE A 1 91 ? -16.035 1.992 10.244 1.00 98.31 91 ILE A C 1
ATOM 699 O O . ILE A 1 91 ? -17.177 1.948 10.691 1.00 98.31 91 ILE A O 1
ATOM 703 N N . GLN A 1 92 ? -15.209 3.002 10.547 1.00 98.12 92 GLN A N 1
ATOM 704 C CA . GLN A 1 92 ? -15.638 4.126 11.387 1.00 98.12 92 GLN A CA 1
ATOM 705 C C . GLN A 1 92 ? -16.790 4.911 10.757 1.00 98.12 92 GLN A C 1
ATOM 707 O O . GLN A 1 92 ? -17.741 5.284 11.446 1.00 98.12 92 GLN A O 1
ATOM 712 N N . LYS A 1 93 ? -16.736 5.157 9.442 1.00 98.19 93 LYS A N 1
ATOM 713 C CA . LYS A 1 93 ? -17.819 5.865 8.760 1.00 98.19 93 LYS A CA 1
ATOM 714 C C . LYS A 1 93 ? -19.103 5.039 8.719 1.00 98.19 93 LYS A C 1
ATOM 716 O O . LYS A 1 93 ? -20.185 5.601 8.872 1.00 98.19 93 LYS A O 1
ATOM 721 N N . LEU A 1 94 ? -19.003 3.725 8.532 1.00 98.44 94 LEU A N 1
ATOM 722 C CA . LEU A 1 94 ? -20.160 2.831 8.567 1.00 98.44 94 LEU A CA 1
ATOM 723 C C . LEU A 1 94 ? -20.787 2.755 9.958 1.00 98.44 94 LEU A C 1
ATOM 725 O O . LEU A 1 94 ? -22.012 2.769 10.044 1.00 98.44 94 LEU A O 1
ATOM 729 N N . ASP A 1 95 ? -19.984 2.767 11.024 1.00 98.38 95 ASP A N 1
ATOM 730 C CA . ASP A 1 95 ? -20.482 2.872 12.400 1.00 98.38 95 ASP A CA 1
ATOM 731 C C . ASP A 1 95 ? -21.314 4.149 12.599 1.00 98.38 95 ASP A C 1
ATOM 733 O O . ASP A 1 95 ? -22.450 4.097 13.076 1.00 98.38 95 ASP A O 1
ATOM 737 N N . GLU A 1 96 ? -20.799 5.298 12.143 1.00 98.44 96 GLU A N 1
ATOM 738 C CA . GLU A 1 96 ? -21.516 6.578 12.197 1.00 98.44 96 GLU A CA 1
ATOM 739 C C . GLU A 1 96 ? -22.836 6.524 11.407 1.00 98.44 96 GLU A C 1
ATOM 741 O O . GLU A 1 96 ? -23.880 6.980 11.883 1.00 98.44 96 GLU A O 1
ATOM 746 N N . LEU A 1 97 ? -22.804 5.976 10.188 1.00 98.56 97 LEU A N 1
ATOM 747 C CA . LEU A 1 97 ? -23.983 5.878 9.326 1.00 98.56 97 LEU A CA 1
ATOM 748 C C . LEU A 1 97 ? -25.021 4.887 9.868 1.00 98.56 97 LEU A C 1
ATOM 750 O O . LEU A 1 97 ? -26.218 5.151 9.736 1.00 98.56 97 LEU A O 1
ATOM 754 N N . TYR A 1 98 ? -24.590 3.796 10.504 1.00 98.38 98 TYR A N 1
ATOM 755 C CA . TYR A 1 98 ? -25.471 2.836 11.168 1.00 98.38 98 TYR A CA 1
ATOM 756 C C . TYR A 1 98 ? -26.239 3.496 12.318 1.00 98.38 98 TYR A C 1
ATOM 758 O O . TYR A 1 98 ? -27.471 3.469 12.333 1.00 98.38 98 TYR A O 1
ATOM 766 N N . HIS A 1 99 ? -25.548 4.213 13.211 1.00 98.31 99 HIS A N 1
ATOM 767 C CA . HIS A 1 99 ? -26.191 4.940 14.314 1.00 98.31 99 HIS A CA 1
ATOM 768 C C . HIS A 1 99 ? -27.130 6.058 13.830 1.00 98.31 99 HIS A C 1
ATOM 770 O O . HIS A 1 99 ? -28.137 6.356 14.475 1.00 98.31 99 HIS A O 1
ATOM 776 N N . LYS A 1 100 ? -26.852 6.648 12.659 1.00 98.50 100 LYS A N 1
ATOM 777 C CA . LYS A 1 100 ? -27.744 7.605 11.980 1.00 98.50 100 LYS A CA 1
ATOM 778 C C . LYS A 1 100 ? -28.895 6.947 11.206 1.00 98.50 100 LYS A C 1
ATOM 780 O O . LYS A 1 100 ? -29.688 7.669 10.607 1.00 98.50 100 LYS A O 1
ATOM 785 N N . LYS A 1 101 ? -29.005 5.612 11.209 1.00 98.19 101 LYS A N 1
ATOM 786 C CA . LYS A 1 101 ? -29.987 4.824 10.437 1.00 98.19 101 LYS A CA 1
ATOM 787 C C . LYS A 1 101 ? -29.903 5.045 8.917 1.00 98.19 101 LYS A C 1
ATOM 789 O O . LYS A 1 101 ? -30.889 4.874 8.207 1.00 98.19 101 LYS A O 1
ATOM 794 N N . LEU A 1 102 ? -28.726 5.429 8.419 1.00 98.31 102 LEU A N 1
ATOM 795 C CA . LEU A 1 102 ? -28.428 5.629 6.993 1.00 98.31 102 LEU A CA 1
ATOM 796 C C . LEU A 1 102 ? -27.717 4.427 6.362 1.00 98.31 102 LEU A C 1
ATOM 798 O O . LEU A 1 102 ? -27.588 4.354 5.142 1.00 98.31 102 LEU A O 1
ATOM 802 N N . TYR A 1 103 ? -27.251 3.488 7.182 1.00 98.12 103 TYR A N 1
ATOM 803 C CA . TYR A 1 103 ? -26.675 2.228 6.740 1.00 98.12 103 TYR A CA 1
ATOM 804 C C . TYR A 1 103 ? -27.316 1.086 7.538 1.00 98.12 103 TYR A C 1
ATOM 806 O O . TYR A 1 103 ? -27.355 1.175 8.761 1.00 98.12 103 TYR A O 1
ATOM 814 N N . PRO A 1 104 ? -27.868 0.044 6.893 1.00 97.75 104 PRO A N 1
ATOM 815 C CA . PRO A 1 104 ? -28.742 -0.914 7.577 1.00 97.75 104 PRO A CA 1
ATOM 816 C C . PRO A 1 104 ? -27.998 -2.018 8.344 1.00 97.75 104 PRO A C 1
ATOM 818 O O . PRO A 1 104 ? -28.633 -2.768 9.077 1.00 97.75 104 PRO A O 1
ATOM 821 N N . TYR A 1 105 ? -26.681 -2.143 8.170 1.00 98.12 105 TYR A N 1
ATOM 822 C CA . TYR A 1 105 ? -25.882 -3.211 8.772 1.00 98.12 105 TYR A CA 1
ATOM 823 C C . TYR A 1 105 ? -25.031 -2.671 9.921 1.00 98.12 105 TYR A C 1
ATOM 825 O O . TYR A 1 105 ? -24.390 -1.632 9.769 1.00 98.12 105 TYR A O 1
ATOM 833 N N . GLU A 1 106 ? -24.972 -3.400 11.035 1.00 97.94 106 GLU A N 1
ATOM 834 C CA . GLU A 1 106 ? -24.219 -3.006 12.239 1.00 97.94 106 GLU A CA 1
ATOM 835 C C . GLU A 1 106 ? -22.763 -3.485 12.265 1.00 97.94 106 GLU A C 1
ATOM 837 O O . GLU A 1 106 ? -21.976 -3.064 13.115 1.00 97.94 106 GLU A O 1
ATOM 842 N N . GLY A 1 107 ? -22.404 -4.379 11.342 1.00 98.31 107 GLY A N 1
ATOM 843 C CA . GLY A 1 107 ? -21.120 -5.059 11.357 1.00 98.31 107 GLY A CA 1
ATOM 844 C C . GLY A 1 107 ? -20.967 -6.130 10.282 1.00 98.31 107 GLY A C 1
ATOM 845 O O . GLY A 1 107 ? -21.738 -6.201 9.320 1.00 98.31 107 GLY A O 1
ATOM 846 N N . VAL A 1 108 ? -19.972 -6.986 10.492 1.00 98.25 108 VAL A N 1
ATOM 847 C CA . VAL A 1 108 ? -19.686 -8.207 9.725 1.00 98.25 108 VAL A CA 1
ATOM 848 C C . VAL A 1 108 ? -19.802 -9.432 10.623 1.00 98.25 108 VAL A C 1
ATOM 850 O O . VAL A 1 108 ? -19.697 -9.324 11.842 1.00 98.25 108 VAL A O 1
ATOM 853 N N . PHE A 1 109 ? -20.040 -10.601 10.039 1.00 97.25 109 PHE A N 1
ATOM 854 C CA . PHE A 1 109 ? -20.195 -11.841 10.788 1.00 97.25 109 PHE A CA 1
ATOM 855 C C . PHE A 1 109 ? -19.607 -13.035 10.035 1.00 97.25 109 PHE A C 1
ATOM 857 O O . PHE A 1 109 ? -19.515 -13.038 8.807 1.00 97.25 109 PHE A O 1
ATOM 864 N N . THR A 1 110 ? -19.223 -14.048 10.800 1.00 94.12 110 THR A N 1
ATOM 865 C CA . THR A 1 110 ? -18.988 -15.417 10.338 1.00 94.12 110 THR A CA 1
ATOM 866 C C . THR A 1 110 ? -20.095 -16.316 10.898 1.00 94.12 110 THR A C 1
ATOM 868 O O . THR A 1 110 ? -21.004 -15.844 11.583 1.00 94.12 110 THR A O 1
ATOM 871 N N . GLU A 1 111 ? -20.023 -17.624 10.655 1.00 91.94 111 GLU A N 1
ATOM 872 C CA . GLU A 1 111 ? -20.917 -18.592 11.309 1.00 91.94 111 GLU A CA 1
ATOM 873 C C . GLU A 1 111 ? -20.766 -18.608 12.844 1.00 91.94 111 GLU A C 1
ATOM 875 O O . GLU A 1 111 ? -21.710 -18.957 13.550 1.00 91.94 111 GLU A O 1
ATOM 880 N N . ASN A 1 112 ? -19.599 -18.208 13.366 1.00 93.19 112 ASN A N 1
ATOM 881 C CA . ASN A 1 112 ? -19.240 -18.358 14.780 1.00 93.19 112 ASN A CA 1
ATOM 882 C C . ASN A 1 112 ? -19.245 -17.044 15.570 1.00 93.19 112 ASN A C 1
ATOM 884 O O . ASN A 1 112 ? -19.337 -17.068 16.797 1.00 93.19 112 ASN A O 1
ATOM 888 N N . GLU A 1 113 ? -19.108 -15.895 14.907 1.00 95.12 113 GLU A N 1
ATOM 889 C CA . GLU A 1 113 ? -19.038 -14.610 15.598 1.00 95.12 113 GLU A CA 1
ATOM 890 C C . GLU A 1 113 ? -19.533 -13.430 14.763 1.00 95.12 113 GLU A C 1
ATOM 892 O O . GLU A 1 113 ? -19.554 -13.464 13.537 1.00 95.12 113 GLU A O 1
ATOM 897 N N . MET A 1 114 ? -19.875 -12.340 15.452 1.00 96.94 114 MET A N 1
ATOM 898 C CA . MET A 1 114 ? -20.206 -11.055 14.847 1.00 96.94 114 MET A CA 1
ATOM 899 C C . MET A 1 114 ? -19.283 -9.961 15.392 1.00 96.94 114 MET A C 1
ATOM 901 O O . MET A 1 114 ? -18.948 -9.911 16.586 1.00 96.94 114 MET A O 1
ATOM 905 N N . TRP A 1 115 ? -18.821 -9.101 14.492 1.00 98.19 115 TRP A N 1
ATOM 906 C CA . TRP A 1 115 ? -18.050 -7.908 14.794 1.00 98.19 115 TRP A CA 1
ATOM 907 C C . TRP A 1 115 ? -18.854 -6.688 14.378 1.00 98.19 115 TRP A C 1
ATOM 909 O O . TRP A 1 115 ? -19.031 -6.436 13.187 1.00 98.19 115 TRP A O 1
ATOM 919 N N . THR A 1 116 ? -19.289 -5.896 15.359 1.00 98.50 116 THR A N 1
ATOM 920 C CA . THR A 1 116 ? -19.805 -4.556 15.077 1.00 98.50 116 THR A CA 1
ATOM 921 C C . THR A 1 116 ? -18.703 -3.697 14.460 1.00 98.50 116 THR A C 1
ATOM 923 O O . THR A 1 116 ? -17.512 -3.928 14.707 1.00 98.50 116 THR A O 1
ATOM 926 N N . TRP A 1 117 ? -19.079 -2.672 13.693 1.00 98.50 117 TRP A N 1
ATOM 927 C CA . TRP A 1 117 ? -18.112 -1.726 13.127 1.00 98.50 117 TRP A CA 1
ATOM 928 C C . TRP A 1 117 ? -17.203 -1.121 14.200 1.00 98.50 117 TRP A C 1
ATOM 930 O O . TRP A 1 117 ? -15.982 -1.088 14.037 1.00 98.50 117 TRP A O 1
ATOM 940 N N . GLN A 1 118 ? -17.782 -0.732 15.340 1.00 98.19 118 GLN A N 1
ATOM 941 C CA . GLN A 1 118 ? -17.034 -0.236 16.491 1.00 98.19 118 GLN A CA 1
ATOM 942 C C . GLN A 1 118 ? -16.073 -1.281 17.081 1.00 98.19 118 GLN A C 1
ATOM 944 O O . GLN A 1 118 ? -14.935 -0.938 17.411 1.00 98.19 118 GLN A O 1
ATOM 949 N N . LYS A 1 119 ? -16.488 -2.553 17.208 1.00 98.38 119 LYS A N 1
ATOM 950 C CA . LYS A 1 119 ? -15.608 -3.631 17.693 1.00 98.38 119 LYS A CA 1
ATOM 951 C C . LYS A 1 119 ? -14.406 -3.792 16.767 1.00 98.38 119 LYS A C 1
ATOM 953 O O . LYS A 1 119 ? -13.278 -3.784 17.254 1.00 98.38 119 LYS A O 1
ATOM 958 N N . TRP A 1 120 ? -14.633 -3.879 15.457 1.00 98.44 120 TRP A N 1
ATOM 959 C CA . TRP A 1 120 ? -13.549 -4.022 14.484 1.00 98.44 120 TRP A CA 1
ATOM 960 C C . TRP A 1 120 ? -12.595 -2.818 14.530 1.00 98.44 120 TRP A C 1
ATOM 962 O O . TRP A 1 120 ? -11.383 -2.995 14.666 1.00 98.44 120 TRP A O 1
ATOM 972 N N . ALA A 1 121 ? -13.131 -1.594 14.544 1.00 98.44 121 ALA A N 1
ATOM 973 C CA . ALA A 1 121 ? -12.323 -0.382 14.659 1.00 98.44 121 ALA A CA 1
ATOM 974 C C . ALA A 1 121 ? -11.449 -0.387 15.925 1.00 98.44 121 ALA A C 1
ATOM 976 O O . ALA A 1 121 ? -10.261 -0.075 15.859 1.00 98.44 121 ALA A O 1
ATOM 977 N N . ASN A 1 122 ? -11.999 -0.785 17.074 1.00 98.38 122 ASN A N 1
ATOM 978 C CA . ASN A 1 122 ? -11.242 -0.850 18.325 1.00 98.38 122 ASN A CA 1
ATOM 979 C C . ASN A 1 122 ? -10.115 -1.890 18.274 1.00 98.38 122 ASN A C 1
ATOM 981 O O . ASN A 1 122 ? -9.013 -1.605 18.742 1.00 98.38 122 ASN A O 1
ATOM 985 N N . ILE A 1 123 ? -10.363 -3.065 17.686 1.00 98.38 123 ILE A N 1
ATOM 986 C CA . ILE A 1 123 ? -9.338 -4.103 17.506 1.00 98.38 123 ILE A CA 1
ATOM 987 C C . ILE A 1 123 ? -8.188 -3.559 16.649 1.00 98.38 123 ILE A C 1
ATOM 989 O O . ILE A 1 123 ? -7.036 -3.615 17.079 1.00 98.38 123 ILE A O 1
ATOM 993 N N . MET A 1 124 ? -8.490 -2.947 15.499 1.00 98.56 124 MET A N 1
ATOM 994 C CA . MET A 1 124 ? -7.463 -2.348 14.641 1.00 98.56 124 MET A CA 1
ATOM 995 C C . MET A 1 124 ? -6.689 -1.242 15.362 1.00 98.56 124 MET A C 1
ATOM 997 O O . MET A 1 124 ? -5.461 -1.246 15.344 1.00 98.56 124 MET A O 1
ATOM 1001 N N . LYS A 1 125 ? -7.382 -0.317 16.039 1.00 98.19 125 LYS A N 1
ATOM 1002 C CA . LYS A 1 125 ? -6.749 0.805 16.751 1.00 98.19 125 LYS A CA 1
ATOM 1003 C C . LYS A 1 125 ? -5.795 0.335 17.850 1.00 98.19 125 LYS A C 1
ATOM 1005 O O . LYS A 1 125 ? -4.720 0.902 18.007 1.00 98.19 125 LYS A O 1
ATOM 1010 N N . ASN A 1 126 ? -6.174 -0.700 18.597 1.00 98.12 126 ASN A N 1
ATOM 1011 C CA . ASN A 1 126 ? -5.356 -1.231 19.689 1.00 98.12 126 ASN A CA 1
ATOM 1012 C C . ASN A 1 126 ? -4.116 -1.991 19.191 1.00 98.12 126 ASN A C 1
ATOM 1014 O O . ASN A 1 126 ? -3.148 -2.139 19.936 1.00 98.12 126 ASN A O 1
ATOM 1018 N N . ASN A 1 127 ? -4.140 -2.471 17.947 1.00 98.56 127 ASN A N 1
ATOM 1019 C CA . ASN A 1 127 ? -3.068 -3.271 17.367 1.00 98.56 127 ASN A CA 1
ATOM 1020 C C . ASN A 1 127 ? -2.161 -2.475 16.414 1.00 98.56 127 ASN A C 1
ATOM 1022 O O . ASN A 1 127 ? -0.964 -2.748 16.374 1.00 98.56 127 ASN A O 1
ATOM 1026 N N . PHE A 1 128 ? -2.678 -1.490 15.670 1.00 98.75 128 PHE A N 1
ATOM 1027 C CA . PHE A 1 128 ? -1.949 -0.810 14.588 1.00 98.75 128 PHE A CA 1
ATOM 1028 C C . PHE A 1 128 ? -0.573 -0.305 15.026 1.00 98.75 128 PHE A C 1
ATOM 1030 O O . PHE A 1 128 ? 0.441 -0.717 14.469 1.00 98.75 128 PHE A O 1
ATOM 1037 N N . GLU A 1 129 ? -0.519 0.510 16.081 1.00 97.94 129 GLU A N 1
ATOM 1038 C CA . GLU A 1 129 ? 0.746 1.040 16.593 1.00 97.94 129 GLU A CA 1
ATOM 1039 C C . GLU A 1 129 ? 1.718 -0.069 17.021 1.00 97.94 129 GLU A C 1
ATOM 1041 O O . GLU A 1 129 ? 2.905 0.009 16.720 1.00 97.94 129 GLU A O 1
ATOM 1046 N N . ARG A 1 130 ? 1.223 -1.122 17.682 1.00 97.06 130 ARG A N 1
ATOM 1047 C CA . ARG A 1 130 ? 2.053 -2.229 18.176 1.00 97.06 130 ARG A CA 1
ATOM 1048 C C . ARG A 1 130 ? 2.748 -2.988 17.045 1.00 97.06 130 ARG A C 1
ATOM 1050 O O . ARG A 1 130 ? 3.872 -3.441 17.238 1.00 97.06 130 ARG A O 1
ATOM 1057 N N . PHE A 1 131 ? 2.072 -3.179 15.915 1.00 98.06 131 PHE A N 1
ATOM 1058 C CA . PHE A 1 131 ? 2.579 -4.012 14.823 1.00 98.06 131 PHE A CA 1
ATOM 1059 C C . PHE A 1 131 ? 3.288 -3.216 13.725 1.00 98.06 131 PHE A C 1
ATOM 1061 O O . PHE A 1 131 ? 4.249 -3.729 13.148 1.00 98.06 131 PHE A O 1
ATOM 1068 N N . PHE A 1 132 ? 2.859 -1.976 13.466 1.00 98.62 132 PHE A N 1
ATOM 1069 C CA . PHE A 1 132 ? 3.407 -1.142 12.395 1.00 98.62 132 PHE A CA 1
ATOM 1070 C C . PHE A 1 132 ? 4.459 -0.127 12.857 1.00 98.62 132 PHE A C 1
ATOM 1072 O O . PHE A 1 132 ? 5.279 0.273 12.039 1.00 98.62 132 PHE A O 1
ATOM 1079 N N . TYR A 1 133 ? 4.481 0.325 14.115 1.00 98.62 133 TYR A N 1
ATOM 1080 C CA . TYR A 1 133 ? 5.481 1.314 14.537 1.00 98.62 133 TYR A CA 1
ATOM 1081 C C . TYR A 1 133 ? 6.812 0.654 14.908 1.00 98.62 133 TYR A C 1
ATOM 1083 O O . TYR A 1 133 ? 6.860 -0.201 15.792 1.00 98.62 133 TYR A O 1
ATOM 1091 N N . ILE A 1 134 ? 7.907 1.096 14.286 1.00 98.56 134 ILE A N 1
ATOM 1092 C CA . ILE A 1 134 ? 9.259 0.622 14.601 1.00 98.56 134 ILE A CA 1
ATOM 1093 C C . ILE A 1 134 ? 9.843 1.521 15.690 1.00 98.56 134 ILE A C 1
ATOM 1095 O O . ILE A 1 134 ? 10.336 2.618 15.421 1.00 98.56 134 ILE A O 1
ATOM 1099 N N . ALA A 1 135 ? 9.771 1.064 16.938 1.00 97.06 135 ALA A N 1
ATOM 1100 C CA . ALA A 1 135 ? 10.286 1.800 18.088 1.00 97.06 135 ALA A CA 1
ATOM 1101 C C . ALA A 1 135 ? 11.826 1.828 18.137 1.00 97.06 135 ALA A C 1
ATOM 1103 O O . ALA A 1 135 ? 12.505 0.987 17.550 1.00 97.06 135 ALA A O 1
ATOM 1104 N N . GLU A 1 136 ? 12.382 2.764 18.914 1.00 95.75 136 GLU A N 1
ATOM 1105 C CA . GLU A 1 136 ? 13.836 2.917 19.110 1.00 95.75 136 GLU A CA 1
ATOM 1106 C C . GLU A 1 136 ? 14.527 1.653 19.654 1.00 95.75 136 GLU A C 1
ATOM 1108 O O . GLU A 1 136 ? 15.713 1.429 19.428 1.00 95.75 136 GLU A O 1
ATOM 1113 N N . ASN A 1 137 ? 13.782 0.794 20.347 1.00 95.50 137 ASN A N 1
ATOM 1114 C CA . ASN A 1 137 ? 14.272 -0.459 20.911 1.00 95.50 137 ASN A CA 1
ATOM 1115 C C . ASN A 1 137 ? 13.890 -1.702 20.088 1.00 95.50 137 ASN A C 1
ATOM 1117 O O . ASN A 1 137 ? 14.047 -2.809 20.597 1.00 95.50 137 ASN A O 1
ATOM 1121 N N . ASP A 1 138 ? 13.386 -1.557 18.855 1.00 95.69 138 ASP A N 1
ATOM 1122 C CA . ASP A 1 138 ? 13.120 -2.714 17.992 1.00 95.69 138 ASP A CA 1
ATOM 1123 C C . ASP A 1 138 ? 14.445 -3.424 17.645 1.00 95.69 138 ASP A C 1
ATOM 1125 O O . ASP A 1 138 ? 15.413 -2.803 17.179 1.00 95.69 138 ASP A O 1
ATOM 1129 N N . LEU A 1 139 ? 14.484 -4.728 17.942 1.00 95.19 139 LEU A N 1
ATOM 1130 C CA . LEU A 1 139 ? 15.642 -5.616 17.806 1.00 95.19 139 LEU A CA 1
ATOM 1131 C C . LEU A 1 139 ? 15.546 -6.539 16.586 1.00 95.19 139 LEU A C 1
ATOM 1133 O O . LEU A 1 139 ? 16.401 -7.408 16.416 1.00 95.19 139 LEU A O 1
ATOM 1137 N N . SER A 1 140 ? 14.507 -6.404 15.759 1.00 96.31 140 SER A N 1
ATOM 1138 C CA . SER A 1 140 ? 14.397 -7.197 14.541 1.00 96.31 140 SER A CA 1
ATOM 1139 C C . SER A 1 140 ? 15.619 -6.975 13.647 1.00 96.31 140 SER A C 1
ATOM 1141 O O . SER A 1 140 ? 16.037 -5.844 13.400 1.00 96.31 140 SER A O 1
ATOM 1143 N N . GLN A 1 141 ? 16.173 -8.071 13.123 1.00 96.44 141 GLN A N 1
ATOM 1144 C CA . GLN A 1 141 ? 17.321 -8.053 12.208 1.00 96.44 141 GLN A CA 1
ATOM 1145 C C . GLN A 1 141 ? 17.046 -7.298 10.897 1.00 96.44 141 GLN A C 1
ATOM 1147 O O . GLN A 1 141 ? 17.973 -6.983 10.160 1.00 96.44 141 GLN A O 1
ATOM 1152 N N . TYR A 1 142 ? 15.773 -7.030 10.605 1.00 97.00 142 TYR A N 1
ATOM 1153 C CA . TYR A 1 142 ? 15.313 -6.375 9.387 1.00 97.00 142 TYR A CA 1
ATOM 1154 C C . TYR A 1 142 ? 15.212 -4.846 9.499 1.00 97.00 142 TYR A C 1
ATOM 1156 O O . TYR A 1 142 ? 14.930 -4.182 8.507 1.00 97.00 142 TYR A O 1
ATOM 1164 N N . VAL A 1 143 ? 15.419 -4.271 10.689 1.00 97.50 143 VAL A N 1
ATOM 1165 C CA . VAL A 1 143 ? 15.295 -2.823 10.914 1.00 97.50 143 VAL A CA 1
ATOM 1166 C C . VAL A 1 143 ? 16.380 -2.060 10.149 1.00 97.50 143 VAL A C 1
ATOM 1168 O O . VAL A 1 143 ? 17.551 -2.119 10.518 1.00 97.50 143 VAL A O 1
ATOM 1171 N N . ASN A 1 144 ? 15.976 -1.281 9.139 1.00 96.19 144 ASN A N 1
ATOM 1172 C CA . ASN A 1 144 ? 16.836 -0.278 8.497 1.00 96.19 144 ASN A CA 1
ATOM 1173 C C . ASN A 1 144 ? 16.797 1.061 9.260 1.00 96.19 144 ASN A C 1
ATOM 1175 O O . ASN A 1 144 ? 17.829 1.618 9.626 1.00 96.19 144 ASN A O 1
ATOM 1179 N N . ARG A 1 145 ? 15.590 1.553 9.575 1.00 97.50 145 ARG A N 1
ATOM 1180 C CA . ARG A 1 145 ? 15.371 2.788 10.346 1.00 97.50 145 ARG A CA 1
ATOM 1181 C C . ARG A 1 145 ? 14.387 2.576 11.487 1.00 97.50 145 ARG A C 1
ATOM 1183 O O . ARG A 1 145 ? 13.510 1.720 11.415 1.00 97.50 145 ARG A O 1
ATOM 1190 N N . ARG A 1 146 ? 14.535 3.386 12.535 1.00 98.00 146 ARG A N 1
ATOM 1191 C CA . ARG A 1 146 ? 13.639 3.447 13.698 1.00 98.00 146 ARG A CA 1
ATOM 1192 C C . ARG A 1 146 ? 12.875 4.767 13.705 1.00 98.00 146 ARG A C 1
ATOM 1194 O O . ARG A 1 146 ? 13.246 5.697 12.995 1.00 98.00 146 ARG A O 1
ATOM 1201 N N . GLY A 1 147 ? 11.781 4.822 14.457 1.00 98.19 147 GLY A N 1
ATOM 1202 C CA . GLY A 1 147 ? 10.881 5.976 14.488 1.00 98.19 147 GLY A CA 1
ATOM 1203 C C . GLY A 1 147 ? 9.965 6.082 13.265 1.00 98.19 147 GLY A C 1
ATOM 1204 O O . GLY A 1 147 ? 9.358 7.128 13.048 1.00 98.19 147 GLY A O 1
ATOM 1205 N N . ILE A 1 148 ? 9.871 5.020 12.459 1.00 98.44 148 ILE A N 1
ATOM 1206 C CA . ILE A 1 148 ? 9.073 4.967 11.228 1.00 98.44 148 ILE A CA 1
ATOM 1207 C C . ILE A 1 148 ? 7.857 4.046 11.388 1.00 98.44 148 ILE A C 1
ATOM 1209 O O . ILE A 1 148 ? 7.752 3.273 12.343 1.00 98.44 148 ILE A O 1
ATOM 1213 N N . ILE A 1 149 ? 6.944 4.117 10.420 1.00 98.81 149 ILE A N 1
ATOM 1214 C CA . ILE A 1 149 ? 5.818 3.193 10.276 1.00 98.81 149 ILE A CA 1
ATOM 1215 C C . ILE A 1 149 ? 6.173 2.213 9.155 1.00 98.81 149 ILE A C 1
ATOM 1217 O O . ILE A 1 149 ? 6.529 2.646 8.059 1.00 98.81 149 ILE A O 1
ATOM 1221 N N . LYS A 1 150 ? 6.091 0.915 9.451 1.00 98.75 150 LYS A N 1
ATOM 1222 C CA . LYS A 1 150 ? 6.294 -0.187 8.508 1.00 98.75 150 LYS A CA 1
ATOM 1223 C C . LYS A 1 150 ? 5.434 -0.030 7.260 1.00 98.75 150 LYS A C 1
ATOM 1225 O O . LYS A 1 150 ? 4.304 0.456 7.332 1.00 98.75 150 LYS A O 1
ATOM 1230 N N . ASP A 1 151 ? 5.953 -0.493 6.132 1.00 98.88 151 ASP A N 1
ATOM 1231 C CA . ASP A 1 151 ? 5.217 -0.471 4.871 1.00 98.88 151 ASP A CA 1
ATOM 1232 C C . ASP A 1 151 ? 4.175 -1.598 4.777 1.00 98.88 151 ASP A C 1
ATOM 1234 O O . ASP A 1 151 ? 3.057 -1.394 4.288 1.00 98.88 151 ASP A O 1
ATOM 1238 N N . THR A 1 152 ? 4.537 -2.769 5.296 1.00 98.69 152 THR A N 1
ATOM 1239 C CA . THR A 1 152 ? 3.689 -3.956 5.420 1.00 98.69 152 THR A CA 1
ATOM 1240 C C . THR A 1 152 ? 3.875 -4.597 6.798 1.00 98.69 152 THR A C 1
ATOM 1242 O O . THR A 1 152 ? 4.805 -4.271 7.540 1.00 98.69 152 THR A O 1
ATOM 1245 N N . TYR A 1 153 ? 2.976 -5.504 7.167 1.00 98.38 153 TYR A N 1
ATOM 1246 C CA . TYR A 1 153 ? 3.168 -6.389 8.309 1.00 98.38 153 TYR A CA 1
ATOM 1247 C C . TYR A 1 153 ? 2.857 -7.831 7.919 1.00 98.38 153 TYR A C 1
ATOM 1249 O O . TYR A 1 153 ? 1.778 -8.118 7.396 1.00 98.38 153 TYR A O 1
ATOM 1257 N N . GLY A 1 154 ? 3.785 -8.736 8.225 1.00 97.56 154 GLY A N 1
ATOM 1258 C CA . GLY A 1 154 ? 3.621 -10.159 7.953 1.00 97.56 154 GLY A CA 1
ATOM 1259 C C . GLY A 1 154 ? 3.851 -10.518 6.489 1.00 97.56 154 GLY A C 1
ATOM 1260 O O . GLY A 1 154 ? 3.277 -11.504 6.029 1.00 97.56 154 GLY A O 1
ATOM 1261 N N . SER A 1 155 ? 4.657 -9.737 5.760 1.00 97.69 155 SER A N 1
ATOM 1262 C CA . SER A 1 155 ? 5.070 -10.109 4.409 1.00 97.69 155 SER A CA 1
ATOM 1263 C C . SER A 1 155 ? 5.935 -11.371 4.427 1.00 97.69 155 SER A C 1
ATOM 1265 O O . SER A 1 155 ? 6.663 -11.660 5.385 1.00 97.69 155 SER A O 1
ATOM 1267 N N . THR A 1 156 ? 5.901 -12.132 3.333 1.00 97.12 156 THR A N 1
ATOM 1268 C CA . THR A 1 156 ? 6.734 -13.335 3.197 1.00 97.12 156 THR A CA 1
ATOM 1269 C C . THR A 1 156 ? 8.228 -12.991 3.235 1.00 97.12 156 THR A C 1
ATOM 1271 O O . THR A 1 156 ? 9.038 -13.737 3.789 1.00 97.12 156 THR A O 1
ATOM 1274 N N . GLN A 1 157 ? 8.616 -11.852 2.654 1.00 96.12 157 GLN A N 1
ATOM 1275 C CA . GLN A 1 157 ? 9.985 -11.344 2.708 1.00 96.12 157 GLN A CA 1
ATOM 1276 C C . GLN A 1 157 ? 10.127 -10.352 3.861 1.00 96.12 157 GLN A C 1
ATOM 1278 O O . GLN A 1 157 ? 10.057 -9.151 3.648 1.00 96.12 157 GLN A O 1
ATOM 1283 N N . GLY A 1 158 ? 10.396 -10.841 5.074 1.00 96.75 158 GLY A N 1
ATOM 1284 C CA . GLY A 1 158 ? 10.302 -10.035 6.301 1.00 96.75 158 GLY A CA 1
ATOM 1285 C C . GLY A 1 158 ? 11.088 -8.712 6.356 1.00 96.75 158 GLY A C 1
ATOM 1286 O O . GLY A 1 158 ? 10.789 -7.891 7.215 1.00 96.75 158 GLY A O 1
ATOM 1287 N N . TYR A 1 159 ? 12.056 -8.456 5.466 1.00 97.62 159 TYR A N 1
ATOM 1288 C CA . TYR A 1 159 ? 12.698 -7.138 5.358 1.00 97.62 159 TYR A CA 1
ATOM 1289 C C . TYR A 1 159 ? 11.825 -6.075 4.676 1.00 97.62 159 TYR A C 1
ATOM 1291 O O . TYR A 1 159 ? 12.000 -4.892 4.963 1.00 97.62 159 TYR A O 1
ATOM 1299 N N . THR A 1 160 ? 10.880 -6.464 3.811 1.00 97.81 160 THR A N 1
ATOM 1300 C CA . THR A 1 160 ? 9.998 -5.524 3.100 1.00 97.81 160 THR A CA 1
ATOM 1301 C C . THR A 1 160 ? 9.053 -4.803 4.058 1.00 97.81 160 THR A C 1
ATOM 1303 O O . THR A 1 160 ? 8.819 -3.609 3.887 1.00 97.81 160 THR A O 1
ATOM 1306 N N . ASP A 1 161 ? 8.643 -5.472 5.143 1.00 98.50 161 ASP A N 1
ATOM 1307 C CA . ASP A 1 161 ? 7.897 -4.870 6.254 1.00 98.50 161 ASP A CA 1
ATOM 1308 C C . ASP A 1 161 ? 8.608 -3.627 6.822 1.00 98.50 161 ASP A C 1
ATOM 1310 O O . ASP A 1 161 ? 7.968 -2.638 7.172 1.00 98.50 161 ASP A O 1
ATOM 1314 N N . TYR A 1 162 ? 9.941 -3.655 6.905 1.00 98.56 162 TYR A N 1
ATOM 1315 C CA . TYR A 1 162 ? 10.758 -2.637 7.575 1.00 98.56 162 TYR A CA 1
ATOM 1316 C C . TYR A 1 162 ? 11.270 -1.532 6.638 1.00 98.56 162 TYR A C 1
ATOM 1318 O O . TYR A 1 162 ? 12.059 -0.683 7.063 1.00 98.56 162 TYR A O 1
ATOM 1326 N N . GLN A 1 163 ? 10.834 -1.516 5.375 1.00 98.62 163 GLN A N 1
ATOM 1327 C CA . GLN A 1 163 ? 11.225 -0.478 4.425 1.00 98.62 163 GLN A CA 1
ATOM 1328 C C . GLN A 1 163 ? 10.521 0.847 4.727 1.00 98.62 163 GLN A C 1
ATOM 1330 O O . GLN A 1 163 ? 9.300 0.907 4.872 1.00 98.62 163 GLN A O 1
ATOM 1335 N N . LEU A 1 164 ? 11.284 1.942 4.747 1.00 98.81 164 LEU A N 1
ATOM 1336 C CA . LEU A 1 164 ? 10.707 3.281 4.741 1.00 98.81 164 LEU A CA 1
ATOM 1337 C C . LEU A 1 164 ? 10.184 3.590 3.327 1.00 98.81 164 LEU A C 1
ATOM 1339 O O . LEU A 1 164 ? 10.950 3.763 2.377 1.00 98.81 164 LEU A O 1
ATOM 1343 N N . ARG A 1 165 ? 8.856 3.652 3.203 1.00 98.88 165 ARG A N 1
ATOM 1344 C CA . ARG A 1 165 ? 8.112 3.955 1.972 1.00 98.88 165 ARG A CA 1
ATOM 1345 C C . ARG A 1 165 ? 7.043 5.019 2.238 1.00 98.88 165 ARG A C 1
ATOM 1347 O O . ARG A 1 165 ? 6.635 5.191 3.384 1.00 98.88 165 ARG A O 1
ATOM 1354 N N . PRO A 1 166 ? 6.530 5.726 1.216 1.00 98.81 166 PRO A N 1
ATOM 1355 C CA . PRO A 1 166 ? 5.575 6.813 1.433 1.00 98.81 166 PRO A CA 1
ATOM 1356 C C . PRO A 1 166 ? 4.148 6.331 1.750 1.00 98.81 166 PRO A C 1
ATOM 1358 O O . PRO A 1 166 ? 3.298 7.146 2.099 1.00 98.81 166 PRO A O 1
ATOM 1361 N N . ASN A 1 167 ? 3.860 5.029 1.656 1.00 98.94 167 ASN A N 1
ATOM 1362 C CA . ASN A 1 167 ? 2.501 4.475 1.718 1.00 98.94 167 ASN A CA 1
ATOM 1363 C C . ASN A 1 167 ? 1.786 4.723 3.052 1.00 98.94 167 ASN A C 1
ATOM 1365 O O . ASN A 1 167 ? 0.574 4.947 3.065 1.00 98.94 167 ASN A O 1
ATOM 1369 N N . PHE A 1 168 ? 2.517 4.772 4.172 1.00 98.88 168 PHE A N 1
ATOM 1370 C CA . PHE A 1 168 ? 1.917 5.050 5.483 1.00 98.88 168 PHE A CA 1
ATOM 1371 C C . PHE A 1 168 ? 1.242 6.427 5.537 1.00 98.88 168 PHE A C 1
ATOM 1373 O O . PHE A 1 168 ? 0.321 6.638 6.327 1.00 98.88 168 PHE A O 1
ATOM 1380 N N . SER A 1 169 ? 1.654 7.365 4.676 1.00 98.75 169 SER A N 1
ATOM 1381 C CA . SER A 1 169 ? 1.005 8.669 4.586 1.00 98.75 169 SER A CA 1
ATOM 1382 C C . SER A 1 169 ? -0.452 8.576 4.137 1.00 98.75 169 SER A C 1
ATOM 1384 O O . SER A 1 169 ? -1.274 9.362 4.600 1.00 98.75 169 SER A O 1
ATOM 1386 N N . ILE A 1 170 ? -0.807 7.583 3.315 1.00 98.81 170 ILE A N 1
ATOM 1387 C CA . ILE A 1 170 ? -2.198 7.337 2.926 1.00 98.81 170 ILE A CA 1
ATOM 1388 C C . ILE A 1 170 ? -3.006 6.991 4.176 1.00 98.81 170 ILE A C 1
ATOM 1390 O O . ILE A 1 170 ? -4.043 7.605 4.42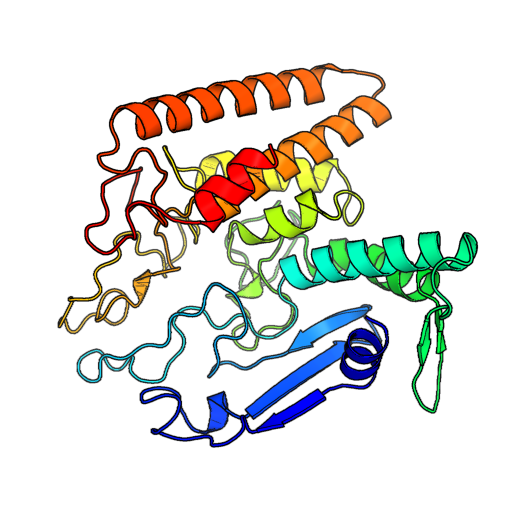8 1.00 98.81 170 ILE A O 1
ATOM 1394 N N . ALA A 1 171 ? -2.487 6.081 5.009 1.00 98.75 171 ALA A N 1
ATOM 1395 C CA . ALA A 1 171 ? -3.140 5.685 6.250 1.00 98.75 171 ALA A CA 1
ATOM 1396 C C . ALA A 1 171 ? -3.296 6.860 7.224 1.00 98.75 171 ALA A C 1
ATOM 1398 O O . ALA A 1 171 ? -4.384 7.079 7.752 1.00 98.75 171 ALA A O 1
ATOM 1399 N N . LEU A 1 172 ? -2.246 7.663 7.414 1.00 98.81 172 LEU A N 1
ATOM 1400 C CA . LEU A 1 172 ? -2.299 8.829 8.298 1.00 98.81 172 LEU A CA 1
ATOM 1401 C C . LEU A 1 172 ? -3.203 9.950 7.769 1.00 98.81 172 LEU A C 1
ATOM 1403 O O . LEU A 1 172 ? -3.782 10.683 8.565 1.00 98.81 172 LEU A O 1
ATOM 1407 N N . ALA A 1 173 ? -3.350 10.098 6.453 1.00 98.50 173 ALA A N 1
ATOM 1408 C CA . ALA A 1 173 ? -4.240 11.097 5.871 1.00 98.50 173 ALA A CA 1
ATOM 1409 C C . ALA A 1 173 ? -5.722 10.747 6.081 1.00 98.50 173 ALA A C 1
ATOM 1411 O O . ALA A 1 173 ? -6.518 11.634 6.390 1.00 98.50 173 ALA A O 1
ATOM 1412 N N . VAL A 1 174 ? -6.098 9.472 5.920 1.00 98.38 174 VAL A N 1
ATOM 1413 C CA . VAL A 1 174 ? -7.503 9.029 6.031 1.00 98.38 174 VAL A CA 1
ATOM 1414 C C . VAL A 1 174 ? -7.898 8.637 7.456 1.00 98.38 174 VAL A C 1
ATOM 1416 O O . VAL A 1 174 ? -9.059 8.773 7.835 1.00 98.38 174 VAL A O 1
ATOM 1419 N N . ALA A 1 175 ? -6.939 8.176 8.258 1.00 98.50 175 ALA A N 1
ATOM 1420 C CA . ALA A 1 175 ? -7.147 7.637 9.596 1.00 98.50 175 ALA A CA 1
ATOM 1421 C C . ALA A 1 175 ? -6.055 8.113 10.584 1.00 98.50 175 ALA A C 1
ATOM 1423 O O . ALA A 1 175 ? -5.373 7.296 11.208 1.00 98.50 175 ALA A O 1
ATOM 1424 N N . PRO A 1 176 ? -5.909 9.434 10.814 1.00 98.12 176 PRO A N 1
ATOM 1425 C CA . PRO A 1 176 ? -4.822 10.004 11.623 1.00 98.12 176 PRO A CA 1
ATOM 1426 C C . PRO A 1 176 ? -4.836 9.585 13.104 1.00 98.12 176 PRO A C 1
ATOM 1428 O O . PRO A 1 176 ? -3.873 9.828 13.819 1.00 98.12 176 PRO A O 1
ATOM 1431 N N . LYS A 1 177 ? -5.926 8.966 13.581 1.00 96.44 177 LYS A N 1
ATOM 1432 C CA . LYS A 1 177 ? -6.110 8.507 14.971 1.00 96.44 177 LYS A CA 1
ATOM 1433 C C . LYS A 1 177 ? -5.765 7.025 15.189 1.00 96.44 177 LYS A C 1
ATOM 1435 O O . LYS A 1 177 ? -6.055 6.500 16.266 1.00 96.44 177 LYS A O 1
ATOM 1440 N N . LEU A 1 178 ? -5.219 6.342 14.178 1.00 96.75 178 LEU A N 1
ATOM 1441 C CA . LEU A 1 178 ? -4.781 4.940 14.275 1.00 96.75 178 LEU A CA 1
ATOM 1442 C C . LEU A 1 178 ? -3.514 4.748 15.118 1.00 96.75 178 LEU A C 1
ATOM 1444 O O . LEU A 1 178 ? -3.272 3.651 15.611 1.00 96.75 178 LEU A O 1
ATOM 1448 N N . ILE A 1 179 ? -2.712 5.797 15.271 1.00 98.12 179 ILE A N 1
ATOM 1449 C CA . ILE A 1 179 ? -1.444 5.795 16.001 1.00 98.12 179 ILE A CA 1
ATOM 1450 C C . ILE A 1 179 ? -1.347 7.067 16.847 1.00 98.12 179 ILE A C 1
ATOM 1452 O O . ILE A 1 179 ? -2.001 8.064 16.529 1.00 98.12 179 ILE A O 1
ATOM 1456 N N . ALA A 1 180 ? -0.541 7.048 17.912 1.00 98.06 180 ALA A N 1
ATOM 1457 C CA . ALA A 1 180 ? -0.241 8.250 18.680 1.00 98.06 180 ALA A CA 1
ATOM 1458 C C . ALA A 1 180 ? 0.300 9.373 17.766 1.00 98.06 180 ALA A C 1
ATOM 1460 O O . ALA A 1 180 ? 1.209 9.128 16.958 1.00 98.06 180 ALA A O 1
ATOM 1461 N N . PRO A 1 181 ? -0.225 10.606 17.877 1.00 97.81 181 PRO A N 1
ATOM 1462 C CA . PRO A 1 181 ? 0.091 11.678 16.942 1.00 97.81 181 PRO A CA 1
ATOM 1463 C C . PRO A 1 181 ? 1.570 12.089 16.981 1.00 97.81 181 PRO A C 1
ATOM 1465 O O . PRO A 1 181 ? 2.126 12.418 15.936 1.00 97.81 181 PRO A O 1
ATOM 1468 N N . GLU A 1 182 ? 2.255 11.996 18.125 1.00 97.06 182 GLU A N 1
ATOM 1469 C CA . GLU A 1 182 ? 3.697 12.257 18.225 1.00 97.06 182 GLU A CA 1
ATOM 1470 C C . GLU A 1 182 ? 4.531 11.255 17.422 1.00 97.06 182 GLU A C 1
ATOM 1472 O O . GLU A 1 182 ? 5.476 11.650 16.740 1.00 97.06 182 GLU A O 1
ATOM 1477 N N . LYS A 1 183 ? 4.165 9.967 17.463 1.00 98.25 183 LYS A N 1
ATOM 1478 C CA . LYS A 1 183 ? 4.831 8.904 16.693 1.00 98.25 183 LYS A CA 1
ATOM 1479 C C . LYS A 1 183 ? 4.585 9.073 15.198 1.00 98.25 183 LYS A C 1
ATOM 1481 O O . LYS A 1 183 ? 5.509 8.962 14.398 1.00 98.25 183 LYS A O 1
ATOM 1486 N N . ALA A 1 184 ? 3.348 9.402 14.826 1.00 98.56 184 ALA A N 1
ATOM 1487 C CA . ALA A 1 184 ? 3.001 9.734 13.449 1.00 98.56 184 ALA A CA 1
ATOM 1488 C C . ALA A 1 184 ? 3.795 10.953 12.948 1.00 98.56 184 ALA A C 1
ATOM 1490 O O . ALA A 1 184 ? 4.303 10.945 11.829 1.00 98.56 184 ALA A O 1
ATOM 1491 N N . TRP A 1 185 ? 3.937 11.987 13.782 1.00 97.94 185 TRP A N 1
ATOM 1492 C CA . TRP A 1 185 ? 4.719 13.175 13.454 1.00 97.94 185 TRP A CA 1
ATOM 1493 C C . TRP A 1 185 ? 6.204 12.854 13.281 1.00 97.94 185 TRP A C 1
ATOM 1495 O O . TRP A 1 185 ? 6.785 13.278 12.287 1.00 97.94 185 TRP A O 1
ATOM 1505 N N . GLN A 1 186 ? 6.797 12.057 14.178 1.00 98.12 186 GLN A N 1
ATOM 1506 C CA . GLN A 1 186 ? 8.183 11.595 14.049 1.00 98.12 186 GLN A CA 1
ATOM 1507 C C . GLN A 1 186 ? 8.401 10.846 12.723 1.00 98.12 186 GLN A C 1
ATOM 1509 O O . GLN A 1 186 ? 9.308 11.196 11.969 1.00 98.12 186 GLN A O 1
ATOM 1514 N N . ALA A 1 187 ? 7.527 9.893 12.385 1.00 98.69 187 ALA A N 1
ATOM 1515 C CA . ALA A 1 187 ? 7.614 9.146 11.130 1.00 98.69 187 ALA A CA 1
ATOM 1516 C C . ALA A 1 187 ? 7.486 10.055 9.893 1.00 98.69 187 ALA A C 1
ATOM 1518 O O . ALA A 1 187 ? 8.223 9.895 8.920 1.00 98.69 187 ALA A O 1
ATOM 1519 N N . LEU A 1 188 ? 6.587 11.048 9.933 1.00 98.75 188 LEU A N 1
ATOM 1520 C CA . LEU A 1 188 ? 6.442 12.040 8.864 1.00 98.75 188 LEU A CA 1
ATOM 1521 C C . LEU A 1 188 ? 7.674 12.943 8.727 1.00 98.75 188 LEU A C 1
ATOM 1523 O O . LEU A 1 188 ? 8.009 13.310 7.606 1.00 98.75 188 LEU A O 1
ATOM 1527 N N . GLN A 1 189 ? 8.350 13.297 9.824 1.00 98.38 189 GLN A N 1
ATOM 1528 C CA . GLN A 1 189 ? 9.594 14.073 9.769 1.00 98.38 189 GLN A CA 1
ATOM 1529 C C . GLN A 1 189 ? 10.732 13.272 9.132 1.00 98.38 189 GLN A C 1
ATOM 1531 O O . GLN A 1 189 ? 11.452 13.812 8.299 1.00 98.38 189 GLN A O 1
ATOM 1536 N N . ILE A 1 190 ? 10.851 11.982 9.456 1.00 98.62 190 ILE A N 1
ATOM 1537 C CA . ILE A 1 190 ? 11.844 11.107 8.820 1.00 98.62 190 ILE A CA 1
ATOM 1538 C C . ILE A 1 190 ? 11.533 10.958 7.323 1.00 98.62 190 ILE A C 1
ATOM 1540 O O . ILE A 1 190 ? 12.417 11.114 6.488 1.00 98.62 190 ILE A O 1
ATOM 1544 N N . ALA A 1 191 ? 10.271 10.726 6.949 1.00 98.69 191 ALA A N 1
ATOM 1545 C CA . ALA A 1 191 ? 9.891 10.652 5.537 1.00 98.69 191 ALA A CA 1
ATOM 1546 C C . ALA A 1 191 ? 10.083 11.987 4.789 1.00 98.69 191 ALA A C 1
ATOM 1548 O O . ALA A 1 191 ? 10.408 11.981 3.604 1.00 98.69 191 ALA A O 1
ATOM 1549 N N . GLU A 1 192 ? 9.908 13.131 5.455 1.00 98.50 192 GLU A N 1
ATOM 1550 C CA . GLU A 1 192 ? 10.214 14.444 4.880 1.00 98.50 192 GLU A CA 1
ATOM 1551 C C . GLU A 1 192 ? 11.690 14.583 4.517 1.00 98.50 192 GLU A C 1
ATOM 1553 O O . GLU A 1 192 ? 12.002 15.070 3.435 1.00 98.50 192 GLU A O 1
ATOM 1558 N N . GLU A 1 193 ? 12.573 14.179 5.426 1.00 98.50 193 GLU A N 1
ATOM 1559 C CA . GLU A 1 193 ? 14.020 14.290 5.259 1.00 98.50 193 GLU A CA 1
ATOM 1560 C C . GLU A 1 193 ? 14.542 13.308 4.206 1.00 98.50 193 GLU A C 1
ATOM 1562 O O . GLU A 1 193 ? 15.324 13.683 3.336 1.00 98.50 193 GLU A O 1
ATOM 1567 N N . GLU A 1 194 ? 14.063 12.066 4.250 1.00 98.62 194 GLU A N 1
ATOM 1568 C CA . GLU A 1 194 ? 14.653 10.964 3.488 1.00 98.62 194 GLU A CA 1
ATOM 1569 C C . GLU A 1 194 ? 13.949 10.710 2.148 1.00 98.62 194 GLU A C 1
ATOM 1571 O O . GLU A 1 194 ? 14.591 10.347 1.159 1.00 98.62 194 GLU A O 1
ATOM 1576 N N . LEU A 1 195 ? 12.623 10.890 2.084 1.00 98.81 195 LEU A N 1
ATOM 1577 C CA . LEU A 1 195 ? 11.836 10.521 0.904 1.00 98.81 195 LEU A CA 1
ATOM 1578 C C . LEU A 1 195 ? 11.416 11.717 0.053 1.00 98.81 195 LEU A C 1
ATOM 1580 O O . LEU A 1 195 ? 11.217 11.557 -1.154 1.00 98.81 195 LEU A O 1
ATOM 1584 N N . LEU A 1 196 ? 11.231 12.908 0.627 1.00 98.44 196 LEU A N 1
ATOM 1585 C CA . LEU A 1 196 ? 10.616 14.007 -0.114 1.00 98.44 196 LEU A CA 1
ATOM 1586 C C . LEU A 1 196 ? 11.541 14.529 -1.224 1.00 98.44 196 LEU A C 1
ATOM 1588 O O . LEU A 1 196 ? 12.631 15.040 -0.980 1.00 98.44 196 LEU A O 1
ATOM 1592 N N . GLY A 1 197 ? 11.091 14.406 -2.471 1.00 97.81 197 GLY A N 1
ATOM 1593 C CA . GLY A 1 197 ? 11.753 14.975 -3.638 1.00 97.81 197 GLY A CA 1
ATOM 1594 C C . GLY A 1 197 ? 11.305 16.413 -3.921 1.00 97.81 197 GLY A C 1
ATOM 1595 O O . GLY A 1 197 ? 10.460 16.977 -3.217 1.00 97.81 197 GLY A O 1
ATOM 1596 N N . PRO A 1 198 ? 11.840 17.059 -4.968 1.00 96.38 198 PRO A N 1
ATOM 1597 C CA . PRO A 1 198 ? 11.425 18.402 -5.370 1.00 96.38 198 PRO A CA 1
ATOM 1598 C C . PRO A 1 198 ? 9.975 18.473 -5.855 1.00 96.38 198 PRO A C 1
ATOM 1600 O O . PRO A 1 198 ? 9.304 19.462 -5.572 1.00 96.38 198 PRO A O 1
ATOM 1603 N N . LEU A 1 199 ? 9.488 17.429 -6.533 1.00 96.56 199 LEU A N 1
ATOM 1604 C CA . LEU A 1 199 ? 8.126 17.370 -7.075 1.00 96.56 199 LEU A CA 1
ATOM 1605 C C . LEU A 1 199 ? 7.354 16.136 -6.590 1.00 96.56 199 LEU A C 1
ATOM 1607 O O . LEU A 1 199 ? 6.197 16.265 -6.205 1.00 96.56 199 LEU A O 1
ATOM 1611 N N . GLY A 1 200 ? 7.975 14.958 -6.570 1.00 97.75 200 GLY A N 1
ATOM 1612 C CA . GLY A 1 200 ? 7.377 13.742 -6.016 1.00 97.75 200 GLY A CA 1
ATOM 1613 C C . GLY A 1 200 ? 7.940 13.369 -4.644 1.00 97.75 200 GLY A C 1
ATOM 1614 O O . GLY A 1 200 ? 8.718 14.108 -4.039 1.00 97.75 200 GLY A O 1
ATOM 1615 N N . ILE A 1 201 ? 7.557 12.193 -4.159 1.00 98.75 201 ILE A N 1
ATOM 1616 C CA . ILE A 1 201 ? 8.148 11.529 -2.994 1.00 98.75 201 ILE A CA 1
ATOM 1617 C C . ILE A 1 201 ? 8.724 10.181 -3.437 1.00 98.75 201 ILE A C 1
ATOM 1619 O O . ILE A 1 201 ? 8.079 9.447 -4.187 1.00 98.75 201 ILE A O 1
ATOM 1623 N N . LYS A 1 202 ? 9.953 9.874 -3.020 1.00 98.88 202 LYS A N 1
ATOM 1624 C CA . LYS A 1 202 ? 10.652 8.630 -3.365 1.00 98.88 202 LYS A CA 1
ATOM 1625 C C . LYS A 1 202 ? 9.851 7.437 -2.858 1.00 98.88 202 LYS A C 1
ATOM 1627 O O . LYS A 1 202 ? 9.393 7.434 -1.715 1.00 98.88 202 LYS A O 1
ATOM 1632 N N . THR A 1 203 ? 9.690 6.416 -3.693 1.00 98.88 203 THR A N 1
ATOM 1633 C CA . THR A 1 203 ? 8.925 5.212 -3.322 1.00 98.88 203 THR A CA 1
ATOM 1634 C C . THR A 1 203 ? 9.662 4.264 -2.391 1.00 98.88 203 THR A C 1
ATOM 1636 O O . THR A 1 203 ? 9.027 3.368 -1.836 1.00 98.88 203 THR A O 1
ATOM 1639 N N . LEU A 1 204 ? 10.971 4.447 -2.233 1.00 98.88 204 LEU A N 1
ATOM 1640 C CA . LEU A 1 204 ? 11.823 3.697 -1.325 1.00 98.88 204 LEU A CA 1
ATOM 1641 C C . LEU A 1 204 ? 12.929 4.612 -0.786 1.00 98.88 204 LEU A C 1
ATOM 1643 O O . LEU A 1 204 ? 13.410 5.502 -1.489 1.00 98.88 204 LEU A O 1
ATOM 1647 N N . ASP A 1 205 ? 13.311 4.366 0.459 1.00 98.75 205 ASP A N 1
ATOM 1648 C CA . ASP A 1 205 ? 14.453 4.958 1.147 1.00 98.75 205 ASP A CA 1
ATOM 1649 C C . ASP A 1 205 ? 15.767 4.863 0.348 1.00 98.75 205 ASP A C 1
ATOM 1651 O O . ASP A 1 205 ? 16.170 3.755 -0.010 1.00 98.75 205 ASP A O 1
ATOM 1655 N N . PRO A 1 206 ? 16.481 5.982 0.119 1.00 98.56 206 PRO A N 1
ATOM 1656 C CA . PRO A 1 206 ? 17.792 5.976 -0.527 1.00 98.56 206 PRO A CA 1
ATOM 1657 C C . PRO A 1 206 ? 18.864 5.100 0.131 1.00 98.56 206 PRO A C 1
ATOM 1659 O O . PRO A 1 206 ? 19.836 4.751 -0.539 1.00 98.56 206 PRO A O 1
ATOM 1662 N N . SER A 1 207 ? 18.735 4.776 1.423 1.00 97.94 207 SER A N 1
ATOM 1663 C CA . SER A 1 207 ? 19.687 3.896 2.118 1.00 97.94 207 SER A CA 1
ATOM 1664 C C . SER A 1 207 ? 19.436 2.406 1.866 1.00 97.94 207 SER A C 1
ATOM 1666 O O . SER A 1 207 ? 20.301 1.581 2.166 1.00 97.94 207 SER A O 1
ATOM 1668 N N . ASP A 1 208 ? 18.269 2.044 1.323 1.00 98.31 208 ASP A N 1
ATOM 1669 C CA . ASP A 1 208 ? 17.908 0.655 1.062 1.00 98.31 208 ASP A CA 1
ATOM 1670 C C . ASP A 1 208 ? 18.716 0.096 -0.115 1.00 98.31 208 ASP A C 1
ATOM 1672 O O . ASP A 1 208 ? 18.881 0.740 -1.153 1.00 98.31 208 ASP A O 1
ATOM 1676 N N . TYR A 1 209 ? 19.184 -1.148 0.014 1.00 96.88 209 TYR A N 1
ATOM 1677 C CA . TYR A 1 209 ? 19.938 -1.824 -1.040 1.00 96.88 209 TYR A CA 1
ATOM 1678 C C . TYR A 1 209 ? 19.187 -1.843 -2.376 1.00 96.88 209 TYR A C 1
ATOM 1680 O O . TYR A 1 209 ? 19.815 -1.771 -3.431 1.00 96.88 209 TYR A O 1
ATOM 1688 N N . ASN A 1 210 ? 17.859 -1.951 -2.360 1.00 97.19 210 ASN A N 1
ATOM 1689 C CA . ASN A 1 210 ? 17.030 -2.029 -3.558 1.00 97.19 210 ASN A CA 1
ATOM 1690 C C . ASN A 1 210 ? 16.757 -0.669 -4.211 1.00 97.19 210 ASN A C 1
ATOM 1692 O O . ASN A 1 210 ? 16.167 -0.649 -5.291 1.00 97.19 210 ASN A O 1
ATOM 1696 N N . TYR A 1 211 ? 17.195 0.440 -3.607 1.00 98.50 211 TYR A N 1
ATOM 1697 C CA . TYR A 1 211 ? 16.951 1.772 -4.139 1.00 98.50 211 TYR A CA 1
ATOM 1698 C C . TYR A 1 211 ? 17.577 1.967 -5.530 1.00 98.50 211 TYR A C 1
ATOM 1700 O O . TYR A 1 211 ? 18.790 1.877 -5.727 1.00 98.50 211 TYR A O 1
ATOM 1708 N N . CYS A 1 212 ? 16.727 2.266 -6.507 1.00 98.50 212 CYS A N 1
ATOM 1709 C CA . CYS A 1 212 ? 17.058 2.589 -7.882 1.00 98.50 212 CYS A CA 1
ATOM 1710 C C . CYS A 1 212 ? 16.116 3.706 -8.375 1.00 98.50 212 CYS A C 1
ATOM 1712 O O . CYS A 1 212 ? 14.968 3.436 -8.723 1.00 98.50 212 CYS A O 1
ATOM 1714 N N . PRO A 1 213 ? 16.560 4.976 -8.410 1.00 98.56 213 PRO A N 1
ATOM 1715 C CA . PRO A 1 213 ? 15.661 6.113 -8.621 1.00 98.56 213 PRO A CA 1
ATOM 1716 C C . PRO A 1 213 ? 15.433 6.498 -10.086 1.00 98.56 213 PRO A C 1
ATOM 1718 O O . PRO A 1 213 ? 14.854 7.549 -10.364 1.00 98.56 213 PRO A O 1
ATOM 1721 N N . PHE A 1 214 ? 15.920 5.689 -11.025 1.00 98.56 214 PHE A N 1
ATOM 1722 C CA . PHE A 1 214 ? 15.761 5.927 -12.454 1.00 98.56 214 PHE A CA 1
ATOM 1723 C C . PHE A 1 214 ? 14.876 4.846 -13.053 1.00 98.56 214 PHE A C 1
ATOM 1725 O O . PHE A 1 214 ? 15.254 3.675 -13.084 1.00 98.56 214 PHE A O 1
ATOM 1732 N N . TYR A 1 215 ? 13.705 5.245 -13.540 1.00 98.62 215 TYR A N 1
ATOM 1733 C CA . TYR A 1 215 ? 12.814 4.370 -14.284 1.00 98.62 215 TYR A CA 1
ATOM 1734 C C . TYR A 1 215 ? 13.153 4.413 -15.775 1.00 98.62 215 TYR A C 1
ATOM 1736 O O . TYR A 1 215 ? 13.083 5.468 -16.412 1.00 98.62 215 TYR A O 1
ATOM 1744 N N . ASN A 1 216 ? 13.517 3.253 -16.323 1.00 98.19 216 ASN A N 1
ATOM 1745 C CA . ASN A 1 216 ? 13.706 3.054 -17.752 1.00 98.19 216 ASN A CA 1
ATOM 1746 C C . ASN A 1 216 ? 13.067 1.735 -18.196 1.00 98.19 216 ASN A C 1
ATOM 1748 O O . ASN A 1 216 ? 13.602 0.661 -17.927 1.00 98.19 216 ASN A O 1
ATOM 1752 N N . GLN A 1 217 ? 11.934 1.826 -18.890 1.00 97.06 217 GLN A N 1
ATOM 1753 C CA . GLN A 1 217 ? 11.225 0.654 -19.398 1.00 97.06 217 GLN A CA 1
ATOM 1754 C C . GLN A 1 217 ? 11.964 -0.024 -20.563 1.00 97.06 217 GLN A C 1
ATOM 1756 O O . GLN A 1 217 ? 11.805 -1.226 -20.759 1.00 97.06 217 GLN A O 1
ATOM 1761 N N . ASP A 1 218 ? 12.815 0.715 -21.280 1.00 97.56 218 ASP A N 1
ATOM 1762 C CA . ASP A 1 218 ? 13.553 0.224 -22.452 1.00 97.56 218 ASP A CA 1
ATOM 1763 C C . ASP A 1 218 ? 14.911 -0.404 -22.092 1.00 97.56 218 ASP A C 1
ATOM 1765 O O . ASP A 1 218 ? 15.698 -0.741 -22.977 1.00 97.56 218 ASP A O 1
ATOM 1769 N N . ASP A 1 219 ? 15.241 -0.526 -20.802 1.00 97.75 219 ASP A N 1
ATOM 1770 C CA . ASP A 1 219 ? 16.517 -1.099 -20.373 1.00 97.75 219 ASP A CA 1
ATOM 1771 C C . ASP A 1 219 ? 16.577 -2.613 -20.662 1.00 97.75 219 ASP A C 1
ATOM 1773 O O . ASP A 1 219 ? 16.105 -3.430 -19.870 1.00 97.75 219 ASP A O 1
ATOM 1777 N N . ASP A 1 220 ? 17.188 -2.996 -21.789 1.00 97.19 220 ASP A N 1
ATOM 1778 C CA . ASP A 1 220 ? 17.529 -4.387 -22.141 1.00 97.19 220 ASP A CA 1
ATOM 1779 C C . ASP A 1 220 ? 18.870 -4.847 -21.520 1.00 97.19 220 ASP A C 1
ATOM 1781 O O . ASP A 1 220 ? 19.615 -5.662 -22.071 1.00 97.19 220 ASP A O 1
ATOM 1785 N N . GLY A 1 221 ? 19.253 -4.287 -20.377 1.00 97.38 221 GLY A N 1
ATOM 1786 C CA . GLY A 1 221 ? 20.431 -4.688 -19.622 1.00 97.38 221 GLY A CA 1
ATOM 1787 C C . GLY A 1 221 ? 20.328 -6.085 -19.001 1.00 97.38 221 GLY A C 1
ATOM 1788 O O . GLY A 1 221 ? 19.373 -6.840 -19.180 1.00 97.38 221 GLY A O 1
ATOM 1789 N N . THR A 1 222 ? 21.365 -6.440 -18.244 1.00 97.50 222 THR A N 1
ATOM 1790 C CA . THR A 1 222 ? 21.430 -7.684 -17.450 1.00 97.50 222 THR A CA 1
ATOM 1791 C C . THR A 1 222 ? 21.250 -7.431 -15.951 1.00 97.50 222 THR A C 1
ATOM 1793 O O . THR A 1 222 ? 21.172 -8.378 -15.175 1.00 97.50 222 THR A O 1
ATOM 1796 N N . GLU A 1 223 ? 21.171 -6.164 -15.533 1.00 97.06 223 GLU A N 1
ATOM 1797 C CA . GLU A 1 223 ? 20.988 -5.780 -14.136 1.00 97.06 223 GLU A CA 1
ATOM 1798 C C . GLU A 1 223 ? 19.515 -5.910 -13.744 1.00 97.06 223 GLU A C 1
ATOM 1800 O O . GLU A 1 223 ? 18.652 -5.196 -14.258 1.00 97.06 223 GLU A O 1
ATOM 1805 N N . LYS A 1 224 ? 19.225 -6.808 -12.798 1.00 96.25 224 LYS A N 1
ATOM 1806 C CA . LYS A 1 224 ? 17.860 -7.085 -12.341 1.00 96.25 224 LYS A CA 1
ATOM 1807 C C . LYS A 1 224 ? 17.150 -5.829 -11.842 1.00 96.25 224 LYS A C 1
ATOM 1809 O O . LYS A 1 224 ? 15.958 -5.701 -12.101 1.00 96.25 224 LYS A O 1
ATOM 1814 N N . LYS A 1 225 ? 17.858 -4.923 -11.153 1.00 96.44 225 LYS A N 1
ATOM 1815 C CA . LYS A 1 225 ? 17.264 -3.724 -10.532 1.00 96.44 225 LYS A CA 1
ATOM 1816 C C . LYS A 1 225 ? 16.772 -2.667 -11.520 1.00 96.44 225 LYS A C 1
ATOM 1818 O O . LYS A 1 225 ? 15.948 -1.842 -11.132 1.00 96.44 225 LYS A O 1
ATOM 1823 N N . THR A 1 226 ? 17.264 -2.670 -12.757 1.00 97.62 226 THR A N 1
ATOM 1824 C CA . THR A 1 226 ? 16.944 -1.638 -13.757 1.00 97.62 226 THR A CA 1
ATOM 1825 C C . THR A 1 226 ? 16.234 -2.211 -14.977 1.00 97.62 226 THR A C 1
ATOM 1827 O O . THR A 1 226 ? 15.338 -1.558 -15.512 1.00 97.62 226 THR A O 1
ATOM 1830 N N . ALA A 1 227 ? 16.579 -3.441 -15.375 1.00 98.00 227 ALA A N 1
ATOM 1831 C CA . ALA A 1 227 ? 16.116 -4.039 -16.617 1.00 98.00 227 ALA A CA 1
ATOM 1832 C C . ALA A 1 227 ? 14.585 -4.057 -16.728 1.00 98.00 227 ALA A C 1
ATOM 1834 O O . ALA A 1 227 ? 13.875 -4.511 -15.822 1.00 98.00 227 ALA A O 1
ATOM 1835 N N . GLN A 1 228 ? 14.100 -3.574 -17.872 1.00 97.94 228 GLN A N 1
ATOM 1836 C CA . GLN A 1 228 ? 12.687 -3.448 -18.234 1.00 97.94 228 GLN A CA 1
ATOM 1837 C C . GLN A 1 228 ? 11.830 -2.765 -17.162 1.00 97.94 228 GLN A C 1
ATOM 1839 O O . GLN A 1 228 ? 10.689 -3.155 -16.883 1.00 97.94 228 GLN A O 1
ATOM 1844 N N . GLY A 1 229 ? 12.399 -1.731 -16.541 1.00 98.00 229 GLY A N 1
ATOM 1845 C CA . GLY A 1 229 ? 11.681 -0.866 -15.623 1.00 98.00 229 GLY A CA 1
ATOM 1846 C C . GLY A 1 229 ? 11.419 -1.481 -14.253 1.00 98.00 229 GLY A C 1
ATOM 1847 O O . GLY A 1 229 ? 10.496 -1.040 -13.573 1.00 98.00 229 GLY A O 1
ATOM 1848 N N . TRP A 1 230 ? 12.196 -2.482 -13.823 1.00 98.25 230 TRP A N 1
ATOM 1849 C CA . TRP A 1 230 ? 12.091 -3.069 -12.475 1.00 98.25 230 TRP A CA 1
ATOM 1850 C C . TRP A 1 230 ? 12.076 -2.010 -11.359 1.00 98.25 230 TRP A C 1
ATOM 1852 O O . TRP A 1 230 ? 11.413 -2.163 -10.335 1.00 98.25 230 TRP A O 1
ATOM 1862 N N . SER A 1 231 ? 12.762 -0.891 -11.582 1.00 98.31 231 SER A N 1
ATOM 1863 C CA . SER A 1 231 ? 12.864 0.234 -10.661 1.00 98.31 231 SER A CA 1
ATOM 1864 C C . SER A 1 231 ? 11.585 1.063 -10.477 1.00 98.31 231 SER A C 1
ATOM 1866 O O . SER A 1 231 ? 11.599 1.953 -9.633 1.00 98.31 231 SER A O 1
ATOM 1868 N N . TYR A 1 232 ? 10.482 0.802 -11.196 1.00 98.62 232 TYR A N 1
ATOM 1869 C CA . TYR A 1 232 ? 9.280 1.664 -11.252 1.00 98.62 232 TYR A CA 1
ATOM 1870 C C . TYR A 1 232 ? 8.754 2.136 -9.877 1.00 98.62 232 TYR A C 1
ATOM 1872 O O . TYR A 1 232 ? 8.361 3.295 -9.722 1.00 98.62 232 TYR A O 1
ATOM 1880 N N . HIS A 1 233 ? 8.850 1.277 -8.852 1.00 98.75 233 HIS A N 1
ATOM 1881 C CA . HIS A 1 233 ? 8.495 1.595 -7.461 1.00 98.75 233 HIS A CA 1
ATOM 1882 C C . HIS A 1 233 ? 9.650 1.417 -6.465 1.00 98.75 233 HIS A C 1
ATOM 1884 O O . HIS A 1 233 ? 9.419 1.280 -5.263 1.00 98.75 233 HIS A O 1
ATOM 1890 N N . GLN A 1 234 ? 10.903 1.477 -6.911 1.00 98.56 234 GLN A N 1
ATOM 1891 C CA . GLN A 1 234 ? 12.087 1.290 -6.062 1.00 98.56 234 GLN A CA 1
ATOM 1892 C C . GLN A 1 234 ? 12.940 2.555 -5.907 1.00 98.56 234 GLN 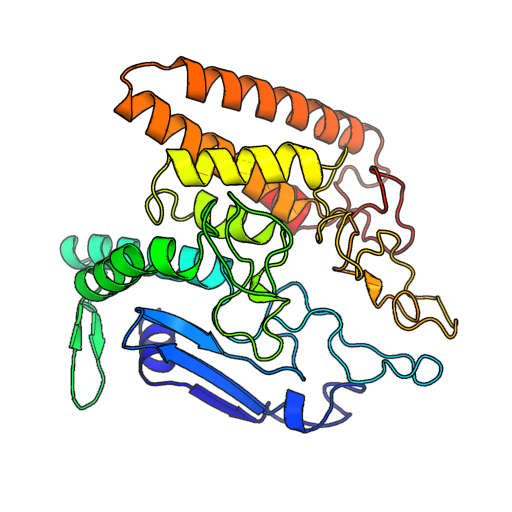A C 1
ATOM 1894 O O . GLN A 1 234 ? 14.132 2.467 -5.665 1.00 98.56 234 GLN A O 1
ATOM 1899 N N . GLY A 1 235 ? 12.367 3.749 -6.017 1.00 98.56 235 GLY A N 1
ATOM 1900 C CA . GLY A 1 235 ? 13.107 5.002 -5.884 1.00 98.56 235 GLY A CA 1
ATOM 1901 C C . GLY A 1 235 ? 12.577 6.169 -6.714 1.00 98.56 235 GLY A C 1
ATOM 1902 O O . GLY A 1 235 ? 12.766 7.301 -6.261 1.00 98.56 235 GLY A O 1
ATOM 1903 N N . PRO A 1 236 ? 11.907 5.959 -7.871 1.00 98.81 236 PRO A N 1
ATOM 1904 C CA . PRO A 1 236 ? 11.258 7.047 -8.582 1.00 98.81 236 PRO A CA 1
ATOM 1905 C C . PRO A 1 236 ? 10.333 7.840 -7.658 1.00 98.81 236 PRO A C 1
ATOM 1907 O O . PRO A 1 236 ? 9.782 7.328 -6.680 1.00 98.81 236 PRO A O 1
ATOM 1910 N N . GLU A 1 237 ? 10.201 9.125 -7.949 1.00 98.75 237 GLU A N 1
ATOM 1911 C CA . GLU A 1 237 ? 9.507 10.085 -7.108 1.00 98.75 237 GLU A CA 1
ATOM 1912 C C . GLU A 1 237 ? 8.076 10.264 -7.613 1.00 98.75 237 GLU A C 1
ATOM 1914 O O . GLU A 1 237 ? 7.839 10.876 -8.651 1.00 98.75 237 GLU A O 1
ATOM 1919 N N . TRP A 1 238 ? 7.106 9.743 -6.871 1.00 98.75 238 TRP A N 1
ATOM 1920 C CA . TRP A 1 238 ? 5.701 9.732 -7.272 1.00 98.75 238 TRP A CA 1
ATOM 1921 C C . TRP A 1 238 ? 4.936 10.917 -6.691 1.00 98.75 238 TRP A C 1
ATOM 1923 O O . TRP A 1 238 ? 5.152 11.310 -5.543 1.00 98.75 238 TRP A O 1
ATOM 1933 N N . LEU A 1 239 ? 4.035 11.511 -7.476 1.00 98.31 239 LEU A N 1
ATOM 1934 C CA . LEU A 1 239 ? 3.384 12.768 -7.087 1.00 98.31 239 LEU A CA 1
ATOM 1935 C C . LEU A 1 239 ? 2.126 12.553 -6.242 1.00 98.31 239 LEU A C 1
ATOM 1937 O O . LEU A 1 239 ? 1.966 13.208 -5.214 1.00 98.31 239 LEU A O 1
ATOM 1941 N N . TRP A 1 240 ? 1.242 11.636 -6.642 1.00 98.38 240 TRP A N 1
ATOM 1942 C CA . TRP A 1 240 ? -0.058 11.458 -5.982 1.00 98.38 240 TRP A CA 1
ATOM 1943 C C . TRP A 1 240 ? 0.088 11.031 -4.510 1.00 98.38 240 TRP A C 1
ATOM 1945 O O . TRP A 1 240 ? -0.560 11.596 -3.630 1.00 98.38 240 TRP A O 1
ATOM 1955 N N . VAL A 1 241 ? 1.011 10.110 -4.211 1.00 98.19 241 VAL A N 1
ATOM 1956 C CA . VAL A 1 241 ? 1.300 9.684 -2.831 1.00 98.19 241 VAL A CA 1
ATOM 1957 C C . VAL A 1 241 ? 2.030 10.781 -2.040 1.00 98.19 241 VAL A C 1
ATOM 1959 O O . VAL A 1 241 ? 1.858 10.901 -0.828 1.00 98.19 241 VAL A O 1
ATOM 1962 N N . GLY A 1 242 ? 2.747 11.680 -2.724 1.00 97.75 242 GLY A N 1
ATOM 1963 C CA . GLY A 1 242 ? 3.275 12.912 -2.130 1.00 97.75 242 GLY A CA 1
ATOM 1964 C C . GLY A 1 242 ? 2.173 13.861 -1.640 1.00 97.75 242 GLY A C 1
ATOM 1965 O O . GLY A 1 242 ? 2.321 14.501 -0.600 1.00 97.75 242 GLY A O 1
ATOM 1966 N N . MET A 1 243 ? 1.022 13.901 -2.316 1.00 97.88 243 MET A N 1
ATOM 1967 C CA . MET A 1 243 ? -0.134 14.674 -1.843 1.00 97.88 243 MET A CA 1
ATOM 1968 C C . MET A 1 243 ? -0.743 14.058 -0.578 1.00 97.88 243 MET A C 1
ATOM 1970 O O . MET A 1 243 ? -1.081 14.781 0.359 1.00 97.88 243 MET A O 1
ATOM 1974 N N . PHE A 1 244 ? -0.800 12.724 -0.483 1.00 98.50 244 PHE A N 1
ATOM 1975 C CA . PHE A 1 244 ? -1.174 12.045 0.764 1.00 98.50 244 PHE A CA 1
ATOM 1976 C C . PHE A 1 244 ? -0.206 12.363 1.910 1.00 98.50 244 PHE A C 1
ATOM 1978 O O . PHE A 1 244 ? -0.659 12.614 3.027 1.00 98.50 244 PHE A O 1
ATOM 1985 N N . PHE A 1 245 ? 1.097 12.469 1.637 1.00 98.62 245 PHE A N 1
ATOM 1986 C CA . PHE A 1 245 ? 2.080 12.939 2.616 1.00 98.62 245 PHE A CA 1
ATOM 1987 C C . PHE A 1 245 ? 1.754 14.336 3.161 1.00 98.62 245 PHE A C 1
ATOM 1989 O O . PHE A 1 245 ? 1.746 14.539 4.380 1.00 98.62 245 PHE A O 1
ATOM 1996 N N . TYR A 1 246 ? 1.409 15.297 2.302 1.00 98.31 246 TYR A N 1
ATOM 1997 C CA . TYR A 1 246 ? 1.026 16.633 2.767 1.00 98.31 246 TYR A CA 1
ATOM 1998 C C . TYR A 1 246 ? -0.277 16.627 3.575 1.00 98.31 246 TYR A C 1
ATOM 2000 O O . TYR A 1 246 ? -0.345 17.284 4.619 1.00 98.31 246 TYR A O 1
ATOM 2008 N N . ARG A 1 247 ? -1.285 15.851 3.154 1.00 98.38 247 ARG A N 1
ATOM 2009 C CA . ARG A 1 247 ? -2.546 15.686 3.900 1.00 98.38 247 ARG A CA 1
ATOM 2010 C C . 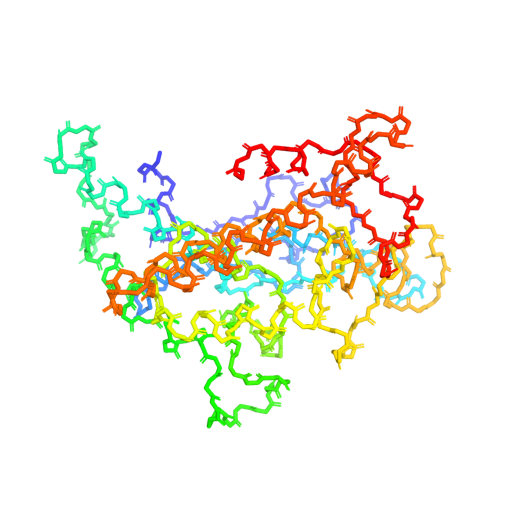ARG A 1 247 ? -2.319 15.070 5.273 1.00 98.38 247 ARG A C 1
ATOM 2012 O O . ARG A 1 247 ? -2.828 15.598 6.258 1.00 98.38 247 ARG A O 1
ATOM 2019 N N . ALA A 1 248 ? -1.514 14.012 5.355 1.00 98.56 248 ALA A N 1
ATOM 2020 C CA . ALA A 1 248 ? -1.128 13.390 6.616 1.00 98.56 248 ALA A CA 1
ATOM 2021 C C . ALA A 1 248 ? -0.455 14.402 7.548 1.00 98.56 248 ALA A C 1
ATOM 2023 O O . ALA A 1 248 ? -0.829 14.522 8.713 1.00 98.56 248 ALA A O 1
ATOM 2024 N N . LYS A 1 249 ? 0.483 15.200 7.027 1.00 98.12 249 LYS A N 1
ATOM 2025 C CA . LYS A 1 249 ? 1.178 16.226 7.810 1.00 98.12 249 LYS A CA 1
ATOM 2026 C C . LYS A 1 249 ? 0.229 17.285 8.366 1.00 98.12 249 LYS A C 1
ATOM 2028 O O . LYS A 1 249 ? 0.352 17.652 9.532 1.00 98.12 249 LYS A O 1
ATOM 2033 N N . LEU A 1 250 ? -0.741 17.745 7.575 1.00 98.31 250 LEU A N 1
ATOM 2034 C CA . LEU A 1 250 ? -1.779 18.669 8.045 1.00 98.31 250 LEU A CA 1
ATOM 2035 C C . LEU A 1 250 ? -2.690 18.023 9.096 1.00 98.31 250 LEU A C 1
ATOM 2037 O O . LEU A 1 250 ? -2.957 18.643 10.125 1.00 98.31 250 LEU A O 1
ATOM 2041 N N . ALA A 1 251 ? -3.140 16.788 8.858 1.00 98.25 251 ALA A N 1
ATOM 2042 C CA . ALA A 1 251 ? -4.042 16.066 9.750 1.00 98.25 251 ALA A CA 1
ATOM 2043 C C . ALA A 1 251 ? -3.408 15.810 11.126 1.00 98.25 251 ALA A C 1
ATOM 2045 O O . ALA A 1 251 ? -4.009 16.132 12.151 1.00 98.25 251 ALA A O 1
ATOM 2046 N N . ILE A 1 252 ? -2.172 15.305 11.154 1.00 98.50 252 ILE A N 1
ATOM 2047 C CA . ILE A 1 252 ? -1.437 15.038 12.395 1.00 98.50 252 ILE A CA 1
ATOM 2048 C C . ILE A 1 252 ? -1.081 16.340 13.118 1.00 98.50 252 ILE A C 1
ATOM 2050 O O . ILE A 1 252 ? -1.305 16.447 14.322 1.00 98.50 252 ILE A O 1
ATOM 2054 N N . ALA A 1 253 ? -0.601 17.365 12.402 1.00 98.19 253 ALA A N 1
ATOM 2055 C CA . ALA A 1 253 ? -0.293 18.654 13.022 1.00 98.19 253 ALA A CA 1
ATOM 2056 C C . ALA A 1 253 ? -1.523 19.298 13.671 1.00 98.19 253 ALA A C 1
ATOM 2058 O O . ALA A 1 253 ? -1.404 19.904 14.734 1.00 98.19 253 ALA A O 1
ATOM 2059 N N . LYS A 1 254 ? -2.699 19.153 13.047 1.00 98.19 254 LYS A N 1
ATOM 2060 C CA . LYS A 1 254 ? -3.960 19.639 13.606 1.00 98.19 254 LYS A CA 1
ATOM 2061 C C . LYS A 1 254 ? -4.288 18.945 14.929 1.00 98.19 254 LYS A C 1
ATOM 2063 O O . LYS A 1 254 ? -4.571 19.642 15.897 1.00 98.19 254 LYS A O 1
ATOM 2068 N N . ILE A 1 255 ? -4.184 17.614 14.985 1.00 98.19 255 ILE A N 1
ATOM 2069 C CA . ILE A 1 255 ? -4.419 16.842 16.218 1.00 98.19 255 ILE A CA 1
ATOM 2070 C C . ILE A 1 255 ? -3.467 17.298 17.329 1.00 98.19 255 ILE A C 1
ATOM 2072 O O . ILE A 1 255 ? -3.928 17.662 18.406 1.00 98.19 255 ILE A O 1
ATOM 2076 N N . ILE A 1 256 ? -2.161 17.378 17.052 1.00 98.12 256 ILE A N 1
ATOM 2077 C CA . ILE A 1 256 ? -1.166 17.819 18.046 1.00 98.12 256 ILE A CA 1
ATOM 2078 C C . ILE A 1 256 ? -1.465 19.239 18.536 1.00 98.12 256 ILE A C 1
ATOM 2080 O O . ILE A 1 256 ? -1.345 19.529 19.727 1.00 98.12 256 ILE A O 1
ATOM 2084 N N . SER A 1 257 ? -1.836 20.143 17.627 1.00 97.88 257 SER A N 1
ATOM 2085 C CA . SER A 1 257 ? -2.177 21.518 17.986 1.00 97.88 257 SER A CA 1
ATOM 2086 C C . SER A 1 257 ? -3.395 21.606 18.901 1.00 97.88 257 SER A C 1
ATOM 2088 O O . SER A 1 257 ? -3.384 22.405 19.839 1.00 97.88 257 SER A O 1
ATOM 2090 N N . GLU A 1 258 ? -4.422 20.794 18.645 1.00 97.62 258 GLU A N 1
ATOM 2091 C CA . GLU A 1 258 ? -5.621 20.701 19.482 1.00 97.62 258 GLU A CA 1
ATOM 2092 C C . GLU A 1 258 ? -5.286 20.117 20.864 1.00 97.62 258 GLU A C 1
ATOM 2094 O O . GLU A 1 258 ? -5.641 20.716 21.878 1.00 97.62 258 GLU A O 1
ATOM 2099 N N . GLU A 1 259 ? -4.532 19.016 20.925 1.00 97.19 259 GLU A N 1
ATOM 2100 C CA . GLU A 1 259 ? -4.144 18.356 22.182 1.00 97.19 259 GLU A CA 1
ATOM 2101 C C . GLU A 1 259 ? -3.248 19.233 23.066 1.00 97.19 259 GLU A C 1
ATOM 2103 O O . GLU A 1 259 ? -3.398 19.255 24.288 1.00 97.19 259 GLU A O 1
ATOM 2108 N N . LYS A 1 260 ? -2.339 20.002 22.458 1.00 96.19 260 LYS A N 1
ATOM 2109 C CA . LYS A 1 260 ? -1.442 20.919 23.180 1.00 96.19 260 LYS A CA 1
ATOM 2110 C C . LYS A 1 260 ? -2.051 22.294 23.442 1.00 96.19 260 LYS A C 1
ATOM 2112 O O . LYS A 1 260 ? -1.387 23.125 24.060 1.00 96.19 260 LYS A O 1
ATOM 2117 N N . ASN A 1 261 ? -3.263 22.562 22.946 1.00 96.50 261 ASN A N 1
ATOM 2118 C CA . ASN A 1 261 ? -3.869 23.896 22.925 1.00 96.50 261 ASN A CA 1
ATOM 2119 C C . ASN A 1 261 ? -2.899 24.973 22.378 1.00 96.50 261 ASN A C 1
ATOM 2121 O O . ASN A 1 261 ? -2.798 26.081 22.906 1.00 96.50 261 ASN A O 1
ATOM 2125 N N . ASN A 1 262 ? -2.135 24.619 21.337 1.00 96.19 262 ASN A N 1
ATOM 2126 C CA . ASN A 1 262 ? -1.143 25.479 20.691 1.00 96.19 262 ASN A CA 1
ATOM 2127 C C . ASN A 1 262 ? -1.192 25.299 19.165 1.00 96.19 262 ASN A C 1
ATOM 2129 O O . ASN A 1 262 ? -0.777 24.273 18.624 1.00 96.19 262 ASN A O 1
ATOM 2133 N N . ALA A 1 263 ? -1.629 26.339 18.453 1.00 95.75 263 ALA A N 1
ATOM 2134 C CA . ALA A 1 263 ? -1.766 26.340 16.995 1.00 95.75 263 ALA A CA 1
ATOM 2135 C C . ALA A 1 263 ? -0.432 26.282 16.216 1.00 95.75 263 ALA A C 1
ATOM 2137 O O . ALA A 1 263 ? -0.449 26.105 14.999 1.00 95.75 263 ALA A O 1
ATOM 2138 N N . GLU A 1 264 ? 0.722 26.419 16.875 1.00 94.81 264 GLU A N 1
ATOM 2139 C CA . GLU A 1 264 ? 2.034 26.516 16.222 1.00 94.81 264 GLU A CA 1
ATOM 2140 C C . GLU A 1 264 ? 2.360 25.323 15.309 1.00 94.81 264 GLU A C 1
ATOM 2142 O O . GLU A 1 264 ? 2.836 25.528 14.189 1.00 94.81 264 GLU A O 1
ATOM 2147 N N . PHE A 1 265 ? 2.064 24.088 15.738 1.00 92.25 265 PHE A N 1
ATOM 2148 C CA . PHE A 1 265 ? 2.292 22.886 14.924 1.00 92.25 265 PHE A CA 1
ATOM 2149 C C . PHE A 1 265 ? 1.513 22.953 13.607 1.00 92.25 265 PHE A C 1
ATOM 2151 O O . PHE A 1 265 ? 2.091 22.785 12.528 1.00 92.25 265 PHE A O 1
ATOM 2158 N N . TYR A 1 266 ? 0.217 23.258 13.684 1.00 97.81 266 TYR A N 1
ATOM 2159 C CA . TYR A 1 266 ? -0.637 23.362 12.510 1.00 97.81 266 TYR A CA 1
ATOM 2160 C C . TYR A 1 266 ? -0.251 24.538 11.602 1.00 97.81 266 TYR A C 1
ATOM 2162 O O . TYR A 1 266 ? -0.195 24.381 10.381 1.00 97.81 266 TYR A O 1
ATOM 2170 N N . GLU A 1 267 ? 0.107 25.698 12.161 1.00 98.19 267 GLU A N 1
ATOM 2171 C CA . GLU A 1 267 ? 0.596 26.834 11.368 1.00 98.19 267 GLU A CA 1
ATOM 2172 C C . GLU A 1 267 ? 1.908 26.516 10.638 1.00 98.19 267 GLU A C 1
ATOM 2174 O O . GLU A 1 267 ? 2.060 26.858 9.460 1.00 98.19 267 GLU A O 1
ATOM 2179 N N . LYS A 1 268 ? 2.845 25.816 11.289 1.00 96.81 268 LYS A N 1
ATOM 2180 C CA . LYS A 1 268 ? 4.096 25.373 10.658 1.00 96.81 268 LYS A CA 1
ATOM 2181 C C . LYS A 1 268 ? 3.824 24.389 9.519 1.00 96.81 268 LYS A C 1
ATOM 2183 O O . LYS A 1 268 ? 4.391 24.549 8.436 1.00 96.81 268 LYS A O 1
ATOM 2188 N N . ALA A 1 269 ? 2.927 23.424 9.728 1.00 97.75 269 ALA A N 1
ATOM 2189 C CA . ALA A 1 269 ? 2.530 22.469 8.695 1.00 97.75 269 ALA A CA 1
ATOM 2190 C C . ALA A 1 269 ? 1.877 23.165 7.489 1.00 97.75 269 ALA A C 1
ATOM 2192 O O . ALA A 1 269 ? 2.273 22.905 6.354 1.00 97.75 269 ALA A O 1
ATOM 2193 N N . LYS A 1 270 ? 0.962 24.119 7.711 1.00 97.88 270 LYS A N 1
ATOM 2194 C CA . LYS A 1 270 ? 0.346 24.911 6.630 1.00 97.88 270 LYS A CA 1
ATOM 2195 C C . LYS A 1 270 ? 1.367 25.712 5.828 1.00 97.88 270 LYS A C 1
ATOM 2197 O O . LYS A 1 270 ? 1.299 25.722 4.601 1.00 97.88 270 LYS A O 1
ATOM 2202 N N . ARG A 1 271 ? 2.319 26.383 6.491 1.00 97.88 271 ARG A N 1
ATOM 2203 C CA . ARG A 1 271 ? 3.380 27.143 5.800 1.00 97.88 271 ARG A CA 1
ATOM 2204 C C . ARG A 1 271 ? 4.241 26.236 4.930 1.00 97.88 271 ARG A C 1
ATOM 2206 O O . ARG A 1 271 ? 4.521 26.592 3.789 1.00 97.88 271 ARG A O 1
ATOM 2213 N N . PHE A 1 272 ? 4.613 25.073 5.459 1.00 97.31 272 PHE A N 1
ATOM 2214 C CA . PHE A 1 272 ? 5.353 24.063 4.713 1.00 97.31 272 PHE A CA 1
ATOM 2215 C C . PHE A 1 272 ? 4.564 23.571 3.494 1.00 97.31 272 PHE A C 1
ATOM 2217 O O . PHE A 1 272 ? 5.053 23.655 2.377 1.00 97.31 272 PHE A O 1
ATOM 2224 N N . VAL A 1 273 ? 3.319 23.122 3.666 1.00 97.44 273 VAL A N 1
ATOM 2225 C CA . VAL A 1 273 ? 2.516 22.623 2.537 1.00 97.44 273 VAL A CA 1
ATOM 2226 C C . VAL A 1 273 ? 2.295 23.713 1.487 1.00 97.44 273 VAL A C 1
ATOM 2228 O O . VAL A 1 273 ? 2.448 23.464 0.295 1.00 97.44 273 VAL A O 1
ATOM 2231 N N . ARG A 1 274 ? 2.026 24.954 1.908 1.00 96.31 274 ARG A N 1
ATOM 2232 C CA . ARG A 1 274 ? 1.865 26.082 0.984 1.00 96.31 274 ARG A CA 1
ATOM 2233 C C . ARG A 1 274 ? 3.129 26.362 0.169 1.00 96.31 274 ARG A C 1
ATOM 2235 O O . ARG A 1 274 ? 3.007 26.680 -1.011 1.00 96.31 274 ARG A O 1
ATOM 2242 N N . SER A 1 275 ? 4.324 26.253 0.759 1.00 95.56 275 SER A N 1
ATOM 2243 C CA . SER A 1 275 ? 5.564 26.436 -0.007 1.00 95.56 275 SER A CA 1
ATOM 2244 C C . SER A 1 275 ? 5.730 25.341 -1.062 1.00 95.56 275 SER A C 1
ATOM 2246 O O . SER A 1 275 ? 6.114 25.639 -2.190 1.00 95.56 275 SER A O 1
ATOM 2248 N N . ARG A 1 276 ? 5.336 24.101 -0.741 1.00 95.62 276 ARG A N 1
ATOM 2249 C CA . ARG A 1 276 ? 5.323 22.972 -1.684 1.00 95.62 276 ARG A CA 1
ATOM 2250 C C . ARG A 1 276 ? 4.338 23.169 -2.834 1.00 95.62 276 ARG A C 1
ATOM 2252 O O . ARG A 1 276 ? 4.702 22.910 -3.976 1.00 95.62 276 ARG A O 1
ATOM 2259 N N . MET A 1 277 ? 3.142 23.699 -2.566 1.00 95.06 277 MET A N 1
ATOM 2260 C CA . MET A 1 277 ? 2.164 24.051 -3.612 1.00 95.06 277 MET A CA 1
ATOM 2261 C C . MET A 1 277 ? 2.716 25.065 -4.623 1.00 95.06 277 MET A C 1
ATOM 2263 O O . MET A 1 277 ? 2.379 24.996 -5.804 1.00 95.06 277 MET A O 1
ATOM 2267 N N . GLY A 1 278 ? 3.622 25.951 -4.194 1.00 94.44 278 GLY A N 1
ATOM 2268 C CA . GLY A 1 278 ? 4.351 26.842 -5.098 1.00 94.44 278 GLY A CA 1
ATOM 2269 C C . GLY A 1 278 ? 5.151 26.084 -6.162 1.00 94.44 278 GLY A C 1
ATOM 2270 O O . GLY A 1 278 ? 5.092 26.443 -7.333 1.00 94.44 278 GLY A O 1
ATOM 2271 N N . THR A 1 279 ? 5.827 24.993 -5.793 1.00 93.88 279 THR A N 1
ATOM 2272 C CA . THR A 1 279 ? 6.593 24.172 -6.746 1.00 93.88 279 THR A CA 1
ATOM 2273 C C . THR A 1 279 ? 5.696 23.496 -7.782 1.00 93.88 279 THR A C 1
ATOM 2275 O O . THR A 1 279 ? 6.028 23.495 -8.967 1.00 93.88 279 THR A O 1
ATOM 2278 N N . TYR A 1 280 ? 4.540 22.965 -7.371 1.00 95.69 280 TYR A N 1
ATOM 2279 C CA . TYR A 1 280 ? 3.574 22.381 -8.311 1.00 95.69 280 TYR A CA 1
ATOM 2280 C C . TYR A 1 280 ? 3.003 23.435 -9.260 1.00 95.69 280 TYR A C 1
ATOM 2282 O O . TYR A 1 280 ? 2.900 23.186 -10.458 1.00 95.69 280 TYR A O 1
ATOM 2290 N N . TRP A 1 281 ? 2.700 24.633 -8.751 1.00 94.56 281 TRP A N 1
ATOM 2291 C CA . TRP A 1 281 ? 2.265 25.757 -9.578 1.00 94.56 281 TRP A CA 1
ATOM 2292 C C . TRP A 1 281 ? 3.320 26.159 -10.615 1.00 94.56 281 TRP A C 1
ATOM 2294 O O . TRP A 1 281 ? 2.995 26.349 -11.787 1.00 94.56 281 TRP A O 1
ATOM 2304 N N . GLU A 1 282 ? 4.591 26.247 -10.214 1.00 94.94 282 GLU A N 1
ATOM 2305 C CA . GLU A 1 282 ? 5.683 26.501 -11.155 1.00 94.94 282 GLU A CA 1
ATOM 2306 C C . GLU A 1 282 ? 5.787 25.399 -12.213 1.00 94.94 282 GLU A C 1
ATOM 2308 O O . GLU A 1 282 ? 5.925 25.715 -13.392 1.00 94.94 282 GLU A O 1
ATOM 2313 N N . HIS A 1 283 ? 5.653 24.125 -11.837 1.00 94.81 283 HIS A N 1
ATOM 2314 C CA . HIS A 1 283 ? 5.670 23.026 -12.804 1.00 94.81 283 HIS A CA 1
ATOM 2315 C C . HIS A 1 283 ? 4.516 23.130 -13.812 1.00 94.81 283 HIS A C 1
ATOM 2317 O O . HIS A 1 283 ? 4.742 23.062 -15.018 1.00 94.81 283 HIS A O 1
ATOM 2323 N N . LEU A 1 284 ? 3.289 23.360 -13.334 1.00 95.75 284 LEU A N 1
ATOM 2324 C CA . LEU A 1 284 ? 2.093 23.473 -14.174 1.00 95.75 284 LEU A CA 1
ATOM 2325 C C . LEU A 1 284 ? 2.219 24.566 -15.239 1.00 95.75 284 LEU A C 1
ATOM 2327 O O . LEU A 1 284 ? 1.816 24.349 -16.378 1.00 95.75 284 LEU A O 1
ATOM 2331 N N . LYS A 1 285 ? 2.816 25.714 -14.895 1.00 95.56 285 LYS A N 1
ATOM 2332 C CA . LYS A 1 285 ? 3.027 26.826 -15.840 1.00 95.56 285 LYS A CA 1
ATOM 2333 C C . LYS A 1 285 ? 3.984 26.491 -16.984 1.00 95.56 285 LYS A C 1
ATOM 2335 O O . LYS A 1 285 ? 3.850 27.067 -18.059 1.00 95.56 285 LYS A O 1
ATOM 2340 N N . HIS A 1 286 ? 4.962 25.620 -16.744 1.00 94.31 286 HIS A N 1
ATOM 2341 C CA . HIS A 1 286 ? 5.998 25.274 -17.724 1.00 94.31 286 HIS A CA 1
ATOM 2342 C C . HIS A 1 286 ? 5.751 23.916 -18.401 1.00 94.31 286 HIS A C 1
ATOM 2344 O O . HIS A 1 286 ? 6.425 23.584 -19.375 1.00 94.31 286 HIS A O 1
ATOM 2350 N N . SER A 1 287 ? 4.789 23.134 -17.906 1.00 94.00 287 SER A N 1
ATOM 2351 C CA . SER A 1 287 ? 4.379 21.858 -18.488 1.00 94.00 287 SER A CA 1
ATOM 2352 C C . SER A 1 287 ? 3.674 22.074 -19.826 1.00 94.00 287 SER A C 1
ATOM 2354 O O . SER A 1 287 ? 2.698 22.819 -19.913 1.00 94.00 287 SER A O 1
ATOM 2356 N N . THR A 1 288 ? 4.111 21.360 -20.869 1.00 93.62 288 THR A N 1
ATOM 2357 C CA . THR A 1 288 ? 3.458 21.355 -22.194 1.00 93.62 288 THR A CA 1
ATOM 2358 C C . THR A 1 288 ? 1.986 20.938 -22.112 1.00 93.62 288 THR A C 1
ATOM 2360 O O . THR A 1 288 ? 1.174 21.364 -22.927 1.00 93.62 288 THR A O 1
ATOM 2363 N N . TRP A 1 289 ? 1.633 20.130 -21.111 1.00 94.06 289 TRP A N 1
ATOM 2364 C CA . TRP A 1 289 ? 0.291 19.584 -20.928 1.00 94.06 289 TRP A CA 1
ATOM 2365 C C . TRP A 1 289 ? -0.567 20.375 -19.937 1.00 94.06 289 TRP A C 1
ATOM 2367 O O . TRP A 1 289 ? -1.696 19.969 -19.673 1.00 94.06 289 TRP A O 1
ATOM 2377 N N . ALA A 1 290 ? -0.031 21.453 -19.345 1.00 94.94 290 ALA A N 1
ATOM 2378 C CA . ALA A 1 290 ? -0.652 22.165 -18.222 1.00 94.94 290 ALA A CA 1
ATOM 2379 C C . ALA A 1 290 ? -1.095 21.213 -17.090 1.00 94.94 290 ALA A C 1
ATOM 2381 O O . ALA A 1 290 ? -2.150 21.379 -16.479 1.00 94.94 290 ALA A O 1
ATOM 2382 N N . SER A 1 291 ? -0.288 20.178 -16.842 1.00 96.88 291 SER A N 1
ATOM 2383 C CA . SER A 1 291 ? -0.591 19.099 -15.905 1.00 96.88 291 SER A CA 1
ATOM 2384 C C . SER A 1 291 ? 0.664 18.641 -15.161 1.00 96.88 291 SER A C 1
ATOM 2386 O O . SER A 1 291 ? 1.777 19.094 -15.451 1.00 96.88 291 SER A O 1
ATOM 2388 N N . LEU A 1 292 ? 0.461 17.778 -14.169 1.00 97.31 292 LEU A N 1
ATOM 2389 C CA . LEU A 1 292 ? 1.510 17.155 -13.375 1.00 97.31 292 LEU A CA 1
ATOM 2390 C C . LEU A 1 292 ? 1.831 15.757 -13.921 1.00 97.31 292 LEU A C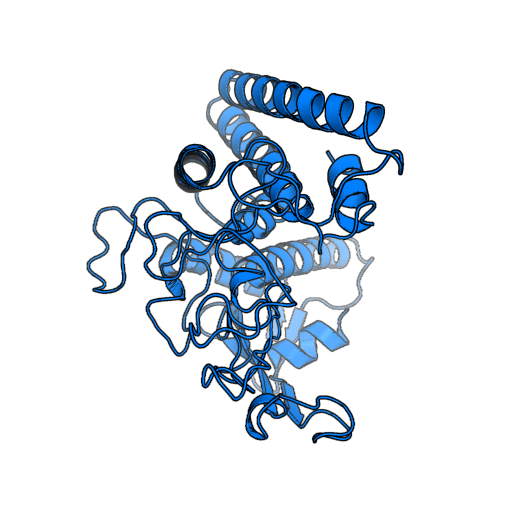 1
ATOM 2392 O O . LEU A 1 292 ? 0.905 15.031 -14.302 1.00 97.31 292 LEU A O 1
ATOM 2396 N N . PRO A 1 293 ? 3.111 15.349 -13.918 1.00 97.50 293 PRO A N 1
ATOM 2397 C CA . PRO A 1 293 ? 3.496 14.020 -14.347 1.00 97.50 293 PRO A CA 1
ATOM 2398 C C . PRO A 1 293 ? 3.006 12.950 -13.365 1.00 97.50 293 PRO A C 1
ATOM 2400 O O . PRO A 1 293 ? 2.600 13.222 -12.232 1.00 97.50 293 PRO A O 1
ATOM 2403 N N . GLU A 1 294 ? 3.055 11.703 -13.802 1.00 98.38 294 GLU A N 1
ATOM 2404 C CA . GLU A 1 294 ? 2.875 10.547 -12.932 1.00 98.38 294 GLU A CA 1
ATOM 2405 C C . GLU A 1 294 ? 3.998 10.448 -11.895 1.00 98.38 294 GLU A C 1
ATOM 2407 O O . GLU A 1 294 ? 3.737 10.367 -10.689 1.00 98.38 294 GLU A O 1
ATOM 2412 N N . LEU A 1 295 ? 5.239 10.517 -12.376 1.00 98.38 295 LEU A N 1
ATOM 2413 C CA . LEU A 1 295 ? 6.441 10.392 -11.570 1.00 98.38 295 LEU A CA 1
ATOM 2414 C C . LEU A 1 295 ? 7.591 11.233 -12.135 1.00 98.38 295 LEU A C 1
ATOM 2416 O O . LEU A 1 295 ? 7.607 11.632 -13.300 1.00 98.38 295 LEU A O 1
ATOM 2420 N N . THR A 1 296 ? 8.595 11.466 -11.304 1.00 98.50 296 THR A N 1
ATOM 2421 C CA . THR A 1 296 ? 9.911 11.958 -11.713 1.00 98.50 296 THR A CA 1
ATOM 2422 C C . THR A 1 296 ? 10.983 10.928 -11.380 1.00 98.50 296 THR A C 1
ATOM 2424 O O . THR A 1 296 ? 10.800 10.069 -10.519 1.00 98.50 296 THR A O 1
ATOM 2427 N N . ASN A 1 297 ? 12.122 11.005 -12.060 1.00 98.69 297 ASN A N 1
ATOM 2428 C CA . ASN A 1 297 ? 13.319 10.278 -11.647 1.00 98.69 297 ASN A CA 1
ATOM 2429 C C . ASN A 1 297 ? 13.946 10.964 -10.414 1.00 98.69 297 ASN A C 1
ATOM 2431 O O . ASN A 1 297 ? 13.357 11.866 -9.810 1.00 98.69 297 ASN A O 1
ATOM 2435 N N . ALA A 1 298 ? 15.159 10.548 -10.045 1.00 98.38 298 ALA A N 1
ATOM 2436 C CA . ALA A 1 298 ? 15.924 11.101 -8.931 1.00 98.38 298 ALA A CA 1
ATOM 2437 C C . ALA A 1 298 ? 15.897 12.639 -8.884 1.00 98.38 298 ALA A C 1
ATOM 2439 O O . ALA A 1 298 ? 16.231 13.302 -9.873 1.00 98.38 298 ALA A O 1
ATOM 2440 N N . ASN A 1 299 ? 15.566 13.196 -7.716 1.00 97.62 299 ASN A N 1
ATOM 2441 C CA . ASN A 1 299 ? 15.627 14.626 -7.417 1.00 97.62 299 ASN A CA 1
ATOM 2442 C C . ASN A 1 299 ? 14.857 15.490 -8.428 1.00 97.62 299 ASN A C 1
ATOM 2444 O O . ASN A 1 299 ? 15.353 16.522 -8.882 1.00 97.62 299 ASN A O 1
ATOM 2448 N N . GLY A 1 300 ? 13.648 15.063 -8.799 1.00 96.75 300 GLY A N 1
ATOM 2449 C CA . GLY A 1 300 ? 12.784 15.791 -9.726 1.00 96.75 300 GLY A CA 1
ATOM 2450 C C . GLY A 1 300 ? 13.260 15.794 -11.181 1.00 96.75 300 GLY A C 1
ATOM 2451 O O . GLY A 1 300 ? 12.706 16.542 -11.988 1.00 96.75 300 GLY A O 1
ATOM 2452 N N . SER A 1 301 ? 14.276 14.999 -11.536 1.00 97.50 301 SER A N 1
ATOM 2453 C CA . SER A 1 301 ? 14.725 14.911 -12.928 1.00 97.50 301 SER A CA 1
ATOM 2454 C C . SER A 1 301 ? 13.621 14.327 -13.827 1.00 97.50 301 SER A C 1
ATOM 2456 O O . SER A 1 301 ? 12.863 13.453 -13.388 1.00 97.50 301 SER A O 1
ATOM 2458 N N . PRO A 1 302 ? 13.490 14.796 -15.084 1.00 96.19 302 PRO A N 1
ATOM 2459 C CA . PRO A 1 302 ? 12.468 14.287 -15.988 1.00 96.19 302 PRO A CA 1
ATOM 2460 C C . PRO A 1 302 ? 12.581 12.773 -16.190 1.00 96.19 302 PRO A C 1
ATOM 2462 O O . PRO A 1 302 ? 13.679 12.228 -16.335 1.00 96.19 302 PRO A O 1
ATOM 2465 N N . CYS A 1 303 ? 11.436 12.098 -16.242 1.00 97.75 303 CYS A N 1
ATOM 2466 C CA . CYS A 1 303 ? 11.348 10.708 -16.659 1.00 97.75 303 CYS A CA 1
ATOM 2467 C C . CYS A 1 303 ? 10.666 10.641 -18.024 1.00 97.75 303 CYS A C 1
ATOM 2469 O O . CYS A 1 303 ? 9.501 11.006 -18.149 1.00 97.75 303 CYS A O 1
ATOM 2471 N N . TYR A 1 304 ? 11.400 10.175 -19.038 1.00 96.69 304 TYR A N 1
ATOM 2472 C CA . TYR A 1 304 ? 10.888 10.033 -20.405 1.00 96.69 304 TYR A CA 1
ATOM 2473 C C . TYR A 1 304 ? 9.659 9.114 -20.478 1.00 96.69 304 TYR A C 1
ATOM 2475 O O . TYR A 1 304 ? 8.721 9.399 -21.213 1.00 96.69 304 TYR A O 1
ATOM 2483 N N . HIS A 1 305 ? 9.650 8.055 -19.666 1.00 97.69 305 HIS A N 1
ATOM 2484 C CA . HIS A 1 305 ? 8.576 7.060 -19.608 1.00 97.69 305 HIS A CA 1
ATOM 2485 C C . HIS A 1 305 ? 7.391 7.463 -18.726 1.00 97.69 305 HIS A C 1
ATOM 2487 O O . HIS A 1 305 ? 6.396 6.747 -18.682 1.00 97.69 305 HIS A O 1
ATOM 2493 N N . SER A 1 306 ? 7.481 8.582 -18.000 1.00 97.69 306 SER A N 1
ATOM 2494 C CA . SER A 1 306 ? 6.365 9.058 -17.181 1.00 97.69 306 SER A CA 1
ATOM 2495 C C . SER A 1 306 ? 5.265 9.628 -18.066 1.00 97.69 306 SER A C 1
ATOM 2497 O O . SER A 1 306 ? 5.525 10.453 -18.945 1.00 97.69 306 SER A O 1
ATOM 2499 N N . CYS A 1 307 ? 4.008 9.315 -17.744 1.00 97.25 307 CYS A N 1
ATOM 2500 C CA . CYS A 1 307 ? 2.886 10.090 -18.262 1.00 97.25 307 CYS A CA 1
ATOM 2501 C C . CYS A 1 307 ? 3.063 11.565 -17.854 1.00 97.25 307 CYS A C 1
ATOM 2503 O O . CYS A 1 307 ? 3.259 11.863 -16.675 1.00 97.25 307 CYS A O 1
ATOM 2505 N N . GLY A 1 308 ? 3.031 12.490 -18.820 1.00 95.62 308 GLY A N 1
ATOM 2506 C CA . GLY A 1 308 ? 3.239 13.926 -18.579 1.00 95.62 308 GLY A CA 1
ATOM 2507 C C . GLY A 1 308 ? 2.014 14.662 -18.025 1.00 95.62 308 GLY A C 1
ATOM 2508 O O . GLY A 1 308 ? 2.118 15.833 -17.661 1.00 95.62 308 GLY A O 1
ATOM 2509 N N . ALA A 1 309 ? 0.859 13.994 -17.978 1.00 96.88 309 ALA A N 1
ATOM 2510 C CA . ALA A 1 309 ? -0.404 14.555 -17.518 1.00 96.88 309 ALA A CA 1
ATOM 2511 C C . ALA A 1 309 ? -1.255 13.479 -16.841 1.00 96.88 309 ALA A C 1
ATOM 2513 O O . ALA A 1 309 ? -2.104 12.861 -17.481 1.00 96.88 309 ALA A O 1
ATOM 2514 N N . GLN A 1 310 ? -1.022 13.247 -15.549 1.00 97.88 310 GLN A N 1
ATOM 2515 C CA . GLN A 1 310 ? -1.591 12.092 -14.863 1.00 97.88 310 GLN A CA 1
ATOM 2516 C C . GLN A 1 310 ? -2.759 12.446 -13.936 1.00 97.88 310 GLN A C 1
ATOM 2518 O O . GLN A 1 310 ? -2.671 13.342 -13.091 1.00 97.88 310 GLN A O 1
ATOM 2523 N N . ALA A 1 311 ? -3.863 11.706 -14.082 1.00 97.69 311 ALA A N 1
ATOM 2524 C CA . ALA A 1 311 ? -5.142 12.018 -13.443 1.00 97.69 311 ALA A CA 1
ATOM 2525 C C . ALA A 1 311 ? -5.058 12.039 -11.910 1.00 97.69 311 ALA A C 1
ATOM 2527 O O . ALA A 1 311 ? -5.520 12.996 -11.289 1.00 97.69 311 ALA A O 1
ATOM 2528 N N . TRP A 1 312 ? -4.426 11.036 -11.289 1.00 97.12 312 TRP A N 1
ATOM 2529 C CA . TRP A 1 312 ? -4.295 10.982 -9.827 1.00 97.12 312 TRP A CA 1
ATOM 2530 C C . TRP A 1 312 ? -3.396 12.081 -9.255 1.00 97.12 312 TRP A C 1
ATOM 2532 O O . TRP A 1 312 ? -3.607 12.508 -8.125 1.00 97.12 312 TRP A O 1
ATOM 2542 N N . SER A 1 313 ? -2.436 12.596 -10.028 1.00 97.12 313 SER A N 1
ATOM 2543 C CA . SER A 1 313 ? -1.489 13.604 -9.545 1.00 97.12 313 SER A CA 1
ATOM 2544 C C . SER A 1 313 ? -2.225 14.928 -9.380 1.00 97.12 313 SER A C 1
ATOM 2546 O O . SER A 1 313 ? -2.096 15.591 -8.353 1.00 97.12 313 SER A O 1
ATOM 2548 N N . ILE A 1 314 ? -3.066 15.268 -10.362 1.00 96.50 314 ILE A N 1
ATOM 2549 C CA . ILE A 1 314 ? -3.962 16.424 -10.300 1.00 96.50 314 ILE A CA 1
ATOM 2550 C C . ILE A 1 314 ? -5.091 16.193 -9.295 1.00 96.50 314 ILE A C 1
ATOM 2552 O O . ILE A 1 314 ? -5.345 17.065 -8.470 1.00 96.50 314 ILE A O 1
ATOM 2556 N N . GLY A 1 315 ? -5.742 15.027 -9.323 1.00 97.38 315 GLY A N 1
ATOM 2557 C CA . GLY A 1 315 ? -6.851 14.703 -8.424 1.00 97.38 315 GLY A CA 1
ATOM 2558 C C . GLY A 1 315 ? -6.462 14.837 -6.953 1.00 97.38 315 GLY A C 1
ATOM 2559 O O . GLY A 1 315 ? -7.110 15.569 -6.211 1.00 97.38 315 GLY A O 1
ATOM 2560 N N . CYS A 1 316 ? -5.346 14.229 -6.544 1.00 97.12 316 CYS A N 1
ATOM 2561 C CA . CYS A 1 316 ? -4.881 14.336 -5.165 1.00 97.12 316 CYS A CA 1
ATOM 2562 C C . CYS A 1 316 ? -4.380 15.744 -4.808 1.00 97.12 316 CYS A C 1
ATOM 2564 O O . CYS A 1 316 ? -4.492 16.135 -3.650 1.00 97.12 316 CYS A O 1
ATOM 2566 N N . MET A 1 317 ? -3.860 16.518 -5.769 1.00 94.81 317 MET A N 1
ATOM 2567 C CA . MET A 1 317 ? -3.511 17.926 -5.536 1.00 94.81 317 MET A CA 1
ATOM 2568 C C . MET A 1 317 ? -4.760 18.781 -5.283 1.00 94.81 317 MET A C 1
ATOM 2570 O O . MET A 1 317 ? -4.718 19.681 -4.454 1.00 94.81 317 MET A O 1
ATOM 2574 N N . LEU A 1 318 ? -5.871 18.510 -5.975 1.00 95.44 318 LEU A N 1
ATOM 2575 C CA . LEU A 1 318 ? -7.139 19.225 -5.784 1.00 95.44 318 LEU A CA 1
ATOM 2576 C C . LEU A 1 318 ? -7.808 18.929 -4.433 1.00 95.44 318 LEU A C 1
ATOM 2578 O O . LEU A 1 318 ? -8.617 19.729 -3.974 1.00 95.44 318 LEU A O 1
ATOM 2582 N N . GLU A 1 319 ? -7.486 17.799 -3.800 1.00 92.81 319 GLU A N 1
ATOM 2583 C CA . GLU A 1 319 ? -7.966 17.447 -2.456 1.00 92.81 319 GLU A CA 1
ATOM 2584 C C . GLU A 1 319 ? -7.200 18.145 -1.312 1.00 92.81 319 GLU A C 1
ATOM 2586 O O . GLU A 1 319 ? -7.535 17.927 -0.143 1.00 92.81 319 GLU A O 1
ATOM 2591 N N . MET A 1 320 ? -6.164 18.935 -1.629 1.00 84.31 320 MET A N 1
ATOM 2592 C CA . MET A 1 320 ? -5.332 19.663 -0.659 1.00 84.31 320 MET A CA 1
ATOM 2593 C C . MET A 1 320 ? -6.001 20.906 -0.072 1.00 84.31 320 MET A C 1
ATOM 2595 O O . MET A 1 320 ? -6.704 21.636 -0.804 1.00 84.31 320 MET A O 1
#

Organism: Wuchereria bancrofti (NCBI:txid6293)